Protein AF-0000000069321381 (afdb_homodimer)

Organism: Aedes albopictus (NCBI:txid7160)

Structure (mmCIF, N/CA/C/O backbone):
data_AF-0000000069321381-model_v1
#
loop_
_entity.id
_entity.type
_entity.pdbx_description
1 polymer 'Uncharacterized protein'
#
loop_
_atom_site.group_PDB
_atom_site.id
_atom_site.type_symbol
_atom_site.label_atom_id
_atom_site.label_alt_id
_atom_site.label_comp_id
_atom_site.label_asym_id
_atom_site.label_entity_id
_atom_site.label_seq_id
_atom_site.pdbx_PDB_ins_code
_atom_site.Cartn_x
_atom_site.Cartn_y
_atom_site.Cartn_z
_atom_site.occupancy
_atom_site.B_iso_or_equiv
_atom_site.auth_seq_id
_atom_site.auth_comp_id
_atom_site.auth_asym_id
_atom_site.auth_atom_id
_atom_site.pdbx_PDB_model_num
ATOM 1 N N . MET A 1 1 ? -22.531 91.062 -10.312 1 32.84 1 MET A N 1
ATOM 2 C CA . MET A 1 1 ? -21.453 90.188 -10.789 1 32.84 1 MET A CA 1
ATOM 3 C C . MET A 1 1 ? -21.203 89.062 -9.828 1 32.84 1 MET A C 1
ATOM 5 O O . MET A 1 1 ? -20.672 89.25 -8.734 1 32.84 1 MET A O 1
ATOM 9 N N . ILE A 1 2 ? -22.188 88 -9.82 1 44.81 2 ILE A N 1
ATOM 10 C CA . ILE A 1 2 ? -22.422 86.75 -9.117 1 44.81 2 ILE A CA 1
ATOM 11 C C . ILE A 1 2 ? -21.25 85.812 -9.359 1 44.81 2 ILE A C 1
ATOM 13 O O . ILE A 1 2 ? -20.969 85.438 -10.508 1 44.81 2 ILE A O 1
ATOM 17 N N . ASN A 1 3 ? -20.109 86 -8.617 1 43.06 3 ASN A N 1
ATOM 18 C CA . ASN A 1 3 ? -18.969 85.125 -8.602 1 43.06 3 ASN A CA 1
ATOM 19 C C . ASN A 1 3 ? -19.391 83.688 -8.344 1 43.06 3 ASN A C 1
ATOM 21 O O . ASN A 1 3 ? -20.047 83.375 -7.34 1 43.06 3 ASN A O 1
ATOM 25 N N . LEU A 1 4 ? -19.688 82.875 -9.422 1 41.28 4 LEU A N 1
ATOM 26 C CA . LEU A 1 4 ? -19.953 81.438 -9.57 1 41.28 4 LEU A CA 1
ATOM 27 C C . LEU A 1 4 ? -18.859 80.625 -8.898 1 41.28 4 LEU A C 1
ATOM 29 O O . LEU A 1 4 ? -17.703 80.688 -9.297 1 41.28 4 LEU A O 1
ATOM 33 N N . ILE A 1 5 ? -18.828 80.562 -7.547 1 46.66 5 ILE A N 1
ATOM 34 C CA . ILE A 1 5 ? -18.016 79.688 -6.738 1 46.66 5 ILE A CA 1
ATOM 35 C C . ILE A 1 5 ? -18.156 78.25 -7.262 1 46.66 5 ILE A C 1
ATOM 37 O O . ILE A 1 5 ? -19.25 77.688 -7.227 1 46.66 5 ILE A O 1
ATOM 41 N N . SER A 1 6 ? -17.531 77.938 -8.438 1 41.25 6 SER A N 1
ATOM 42 C CA . SER A 1 6 ? -17.438 76.562 -8.969 1 41.25 6 SER A CA 1
ATOM 43 C C . SER A 1 6 ? -16.875 75.625 -7.922 1 41.25 6 SER A C 1
ATOM 45 O O . SER A 1 6 ? -15.766 75.812 -7.426 1 41.25 6 SER A O 1
ATOM 47 N N . VAL A 1 7 ? -17.656 75.188 -6.883 1 43.78 7 VAL A N 1
ATOM 48 C CA . VAL A 1 7 ? -17.312 74.125 -5.93 1 43.78 7 VAL A CA 1
ATOM 49 C C . VAL A 1 7 ? -16.828 72.875 -6.68 1 43.78 7 VAL A C 1
ATOM 51 O O . VAL A 1 7 ? -17.578 72.312 -7.48 1 43.78 7 VAL A O 1
ATOM 54 N N . TRP A 1 8 ? -15.562 72.812 -7.121 1 43.97 8 TRP A N 1
ATOM 55 C CA . TRP A 1 8 ? -14.914 71.625 -7.617 1 43.97 8 TRP A CA 1
ATOM 56 C C . TRP A 1 8 ? -15.078 70.5 -6.621 1 43.97 8 TRP A C 1
ATOM 58 O O . TRP A 1 8 ? -14.586 70.562 -5.492 1 43.97 8 TRP A O 1
ATOM 68 N N . ILE A 1 9 ? -16.25 69.812 -6.531 1 47.31 9 ILE A N 1
ATOM 69 C CA . ILE A 1 9 ? -16.438 68.562 -5.824 1 47.31 9 ILE A CA 1
ATOM 70 C C . ILE A 1 9 ? -15.422 67.5 -6.32 1 47.31 9 ILE A C 1
ATOM 72 O O . ILE A 1 9 ? -15.43 67.125 -7.496 1 47.31 9 ILE A O 1
ATOM 76 N N . LEU A 1 10 ? -14.117 67.562 -5.859 1 43.5 10 LEU A N 1
ATOM 77 C CA . LEU A 1 10 ? -13.156 66.5 -5.984 1 43.5 10 LEU A CA 1
ATOM 78 C C . LEU A 1 10 ? -13.781 65.188 -5.582 1 43.5 10 LEU A C 1
ATOM 80 O O . LEU A 1 10 ? -14.188 65 -4.43 1 43.5 10 LEU A O 1
ATOM 84 N N . THR A 1 11 ? -14.555 64.562 -6.512 1 45.75 11 THR A N 1
ATOM 85 C CA . THR A 1 11 ? -14.992 63.188 -6.391 1 45.75 11 THR A CA 1
ATOM 86 C C . THR A 1 11 ? -13.812 62.281 -6.062 1 45.75 11 THR A C 1
ATOM 88 O O . THR A 1 11 ? -12.891 62.125 -6.867 1 45.75 11 THR A O 1
ATOM 91 N N . MET A 1 12 ? -13.281 62.312 -4.824 1 43.53 12 MET A N 1
ATOM 92 C CA . MET A 1 12 ? -12.398 61.219 -4.359 1 43.53 12 MET A CA 1
ATOM 93 C C . MET A 1 12 ? -12.914 59.875 -4.816 1 43.53 12 MET A C 1
ATOM 95 O O . MET A 1 12 ? -13.992 59.438 -4.406 1 43.53 12 MET A O 1
ATOM 99 N N . ILE A 1 13 ? -12.781 59.594 -6.113 1 47.81 13 ILE A N 1
ATOM 100 C CA . ILE A 1 13 ? -12.922 58.188 -6.516 1 47.81 13 ILE A CA 1
ATOM 101 C C . ILE A 1 13 ? -12.094 57.312 -5.598 1 47.81 13 ILE A C 1
ATOM 103 O O . ILE A 1 13 ? -10.859 57.406 -5.574 1 47.81 13 ILE A O 1
ATOM 107 N N . ALA A 1 14 ? -12.547 57.094 -4.309 1 43.69 14 ALA A N 1
ATOM 108 C CA . ALA A 1 14 ? -12.016 55.969 -3.518 1 43.69 14 ALA A CA 1
ATOM 109 C C . ALA A 1 14 ? -11.836 54.719 -4.375 1 43.69 14 ALA A C 1
ATOM 111 O O . ALA A 1 14 ? -12.812 54.125 -4.84 1 43.69 14 ALA A O 1
ATOM 112 N N . LEU A 1 15 ? -10.781 54.719 -5.258 1 44.56 15 LEU A N 1
ATOM 113 C CA . LEU A 1 15 ? -10.352 53.438 -5.777 1 44.56 15 LEU A CA 1
ATOM 114 C C . LEU A 1 15 ? -10.273 52.406 -4.664 1 44.56 15 LEU A C 1
ATOM 116 O O . LEU A 1 15 ? -9.398 52.469 -3.799 1 44.56 15 LEU A O 1
ATOM 120 N N . SER A 1 16 ? -11.383 52.094 -4.047 1 43.19 16 SER A N 1
ATOM 121 C CA . SER A 1 16 ? -11.336 50.844 -3.305 1 43.19 16 SER A CA 1
ATOM 122 C C . SER A 1 16 ? -10.516 49.781 -4.047 1 43.19 16 SER A C 1
ATOM 124 O O . SER A 1 16 ? -10.891 49.344 -5.141 1 43.19 16 SER A O 1
ATOM 126 N N . TRP A 1 17 ? -9.164 50 -3.988 1 44.88 17 TRP A N 1
ATOM 127 C CA . TRP A 1 17 ? -8.383 48.812 -4.266 1 44.88 17 TRP A CA 1
ATOM 128 C C . TRP A 1 17 ? -9 47.594 -3.578 1 44.88 17 TRP A C 1
ATOM 130 O O . TRP A 1 17 ? -9 47.5 -2.35 1 44.88 17 TRP A O 1
ATOM 140 N N . ALA A 1 18 ? -10.141 47.156 -4.09 1 39.03 18 ALA A N 1
ATOM 141 C CA . ALA A 1 18 ? -10.484 45.781 -3.717 1 39.03 18 ALA A CA 1
ATOM 142 C C . ALA A 1 18 ? -9.258 44.875 -3.721 1 39.03 18 ALA A C 1
ATOM 144 O O . ALA A 1 18 ? -8.586 44.75 -4.75 1 39.03 18 ALA A O 1
ATOM 145 N N . ALA A 1 19 ? -8.422 45 -2.639 1 38.59 19 ALA A N 1
ATOM 146 C CA . ALA A 1 19 ? -7.609 43.812 -2.428 1 38.59 19 ALA A CA 1
ATOM 147 C C . ALA A 1 19 ? -8.367 42.562 -2.838 1 38.59 19 ALA A C 1
ATOM 149 O O . ALA A 1 19 ? -9.383 42.188 -2.232 1 38.59 19 ALA A O 1
ATOM 150 N N . GLU A 1 20 ? -8.438 42.375 -4.16 1 39.5 20 GLU A N 1
ATOM 151 C CA . GLU A 1 20 ? -8.727 41 -4.559 1 39.5 20 GLU A CA 1
ATOM 152 C C . GLU A 1 20 ? -7.918 40.031 -3.73 1 39.5 20 GLU A C 1
ATOM 154 O O . GLU A 1 20 ? -6.691 39.969 -3.834 1 39.5 20 GLU A O 1
ATOM 159 N N . ASP A 1 21 ? -8.219 39.969 -2.5 1 34.69 21 ASP A N 1
ATOM 160 C CA . ASP A 1 21 ? -7.734 38.75 -1.874 1 34.69 21 ASP A CA 1
ATOM 161 C C . ASP A 1 21 ? -7.883 37.531 -2.816 1 34.69 21 ASP A C 1
ATOM 163 O O . ASP A 1 21 ? -9 37.156 -3.182 1 34.69 21 ASP A O 1
ATOM 167 N N . SER A 1 22 ? -7.047 37.469 -3.779 1 33.31 22 SER A N 1
ATOM 168 C CA . SER A 1 22 ? -6.848 36.188 -4.422 1 33.31 22 SER A CA 1
ATOM 169 C C . SER A 1 22 ? -6.867 35.062 -3.402 1 33.31 22 SER A C 1
ATOM 171 O O . SER A 1 22 ? -5.938 34.906 -2.604 1 33.31 22 SER A O 1
ATOM 173 N N . LEU A 1 23 ? -7.98 34.906 -2.793 1 33.59 23 LEU A N 1
ATOM 174 C CA . LEU A 1 23 ? -8.156 33.625 -2.084 1 33.59 23 LEU A CA 1
ATOM 175 C C . LEU A 1 23 ? -7.52 32.5 -2.857 1 33.59 23 LEU A C 1
ATOM 177 O O . LEU A 1 23 ? -7.977 32.125 -3.949 1 33.59 23 LEU A O 1
ATOM 181 N N . PHE A 1 24 ? -6.215 32.438 -2.748 1 33.69 24 PHE A N 1
ATOM 182 C CA . PHE A 1 24 ? -5.508 31.203 -3.1 1 33.69 24 PHE A CA 1
ATOM 183 C C . PHE A 1 24 ? -6.27 29.984 -2.613 1 33.69 24 PHE A C 1
ATOM 185 O O . PHE A 1 24 ? -6.301 29.703 -1.413 1 33.69 24 PHE A O 1
ATOM 192 N N . LEU A 1 25 ? -7.465 29.828 -3.031 1 33.5 25 LEU A N 1
ATOM 193 C CA . LEU A 1 25 ? -8.008 28.469 -2.887 1 33.5 25 LEU A CA 1
ATOM 194 C C . LEU A 1 25 ? -6.953 27.422 -3.23 1 33.5 25 LEU A C 1
ATOM 196 O O . LEU A 1 25 ? -6.496 27.344 -4.375 1 33.5 25 LEU A O 1
ATOM 200 N N . SER A 1 26 ? -6.031 27.266 -2.363 1 35.5 26 SER A N 1
ATOM 201 C CA . SER A 1 26 ? -5.133 26.125 -2.51 1 35.5 26 SER A CA 1
ATOM 202 C C . SER A 1 26 ? -5.906 24.859 -2.844 1 35.5 26 SER A C 1
ATOM 204 O O . SER A 1 26 ? -6.5 24.234 -1.96 1 35.5 26 SER A O 1
ATOM 206 N N . GLY A 1 27 ? -6.984 24.891 -3.74 1 37.09 27 GLY A N 1
ATOM 207 C CA . GLY A 1 27 ? -7.605 23.781 -4.449 1 37.09 27 GLY A CA 1
ATOM 208 C C . GLY A 1 27 ? -6.652 22.625 -4.711 1 37.09 27 GLY A C 1
ATOM 209 O O . GLY A 1 27 ? -5.449 22.844 -4.883 1 37.09 27 GLY A O 1
ATOM 210 N N . PHE A 1 28 ? -6.969 21.375 -4.051 1 43.91 28 PHE A N 1
ATOM 211 C CA . PHE A 1 28 ? -6.355 20.234 -4.711 1 43.91 28 PHE A CA 1
ATOM 212 C C . PHE A 1 28 ? -6.324 20.422 -6.223 1 43.91 28 PHE A C 1
ATOM 214 O O . PHE A 1 28 ? -7.375 20.453 -6.871 1 43.91 28 PHE A O 1
ATOM 221 N N . GLU A 1 29 ? -5.625 21.266 -6.703 1 42.25 29 GLU A N 1
ATOM 222 C CA . GLU A 1 29 ? -5.496 21.172 -8.156 1 42.25 29 GLU A CA 1
ATOM 223 C C . GLU A 1 29 ? -5.59 19.734 -8.633 1 42.25 29 GLU A C 1
ATOM 225 O O . GLU A 1 29 ? -4.867 18.859 -8.141 1 42.25 29 GLU A O 1
ATOM 230 N N . LYS A 1 30 ? -6.82 19.281 -8.867 1 43.88 30 LYS A N 1
ATOM 231 C CA . LYS A 1 30 ? -7.004 18 -9.531 1 43.88 30 LYS A CA 1
ATOM 232 C C . LYS A 1 30 ? -5.883 17.734 -10.531 1 43.88 30 LYS A C 1
ATOM 234 O O . LYS A 1 30 ? -5.988 18.094 -11.703 1 43.88 30 LYS A O 1
ATOM 239 N N . LYS A 1 31 ? -4.684 17.797 -10.062 1 45.69 31 LYS A N 1
ATOM 240 C CA . LYS A 1 31 ? -3.662 17.469 -11.055 1 45.69 31 LYS A CA 1
ATOM 241 C C . LYS A 1 31 ? -3.836 16.031 -11.555 1 45.69 31 LYS A C 1
ATOM 243 O O . LYS A 1 31 ? -4.379 15.18 -10.852 1 45.69 31 LYS A O 1
ATOM 248 N N . ALA A 1 32 ? -3.631 15.781 -12.773 1 52.03 32 ALA A N 1
ATOM 249 C CA . ALA A 1 32 ? -3.666 14.539 -13.547 1 52.03 32 ALA A CA 1
ATOM 250 C C . ALA A 1 32 ? -3.176 13.359 -12.711 1 52.03 32 ALA A C 1
ATOM 252 O O . ALA A 1 32 ? -2.324 13.523 -11.836 1 52.03 32 ALA A O 1
ATOM 253 N N . PRO A 1 33 ? -4.105 12.336 -12.672 1 58.44 33 PRO A N 1
ATOM 254 C CA . PRO A 1 33 ? -3.67 11.125 -11.969 1 58.44 33 PRO A CA 1
ATOM 255 C C . PRO A 1 33 ? -2.191 10.82 -12.195 1 58.44 33 PRO A C 1
ATOM 257 O O . PRO A 1 33 ? -1.764 10.625 -13.336 1 58.44 33 PRO A O 1
ATOM 260 N N . MET A 1 34 ? -1.297 11.375 -11.336 1 66.88 34 MET A N 1
ATOM 261 C CA . MET A 1 34 ? 0.137 11.156 -11.5 1 66.88 34 MET A CA 1
ATOM 262 C C . MET A 1 34 ? 0.529 9.758 -11.031 1 66.88 34 MET A C 1
ATOM 264 O O . MET A 1 34 ? 0.112 9.312 -9.961 1 66.88 34 MET A O 1
ATOM 268 N N . LEU A 1 35 ? 1.022 9.031 -11.891 1 84.81 35 LEU A N 1
ATOM 269 C CA . LEU A 1 35 ? 1.68 7.777 -11.539 1 84.81 35 LEU A CA 1
ATOM 270 C C . LEU A 1 35 ? 2.896 8.031 -10.656 1 84.81 35 LEU A C 1
ATOM 272 O O . LEU A 1 35 ? 3.586 9.047 -10.82 1 84.81 35 LEU A O 1
ATOM 276 N N . GLY A 1 36 ? 3.02 7.199 -9.672 1 93.25 36 GLY A N 1
ATOM 277 C CA . GLY A 1 36 ? 4.129 7.359 -8.742 1 93.25 36 GLY A CA 1
ATOM 278 C C . GLY A 1 36 ? 3.74 8.094 -7.473 1 93.25 36 GLY A C 1
ATOM 279 O O . GLY A 1 36 ? 2.596 8 -7.023 1 93.25 36 GLY A O 1
ATOM 280 N N . CYS A 1 37 ? 4.602 8.641 -6.871 1 96.81 37 CYS A N 1
ATOM 281 C CA . CYS A 1 37 ? 4.469 9.289 -5.566 1 96.81 37 CYS A CA 1
ATOM 282 C C . CYS A 1 37 ? 5.074 10.688 -5.586 1 96.81 37 CYS A C 1
ATOM 284 O O . CYS A 1 37 ? 6.25 10.852 -5.922 1 96.81 37 CYS A O 1
ATOM 286 N N . HIS A 1 38 ? 4.297 11.672 -5.195 1 96.62 38 HIS A N 1
ATOM 287 C CA . HIS A 1 38 ? 4.699 13.062 -5.387 1 96.62 38 HIS A CA 1
ATOM 288 C C . HIS A 1 38 ? 4.352 13.906 -4.168 1 96.62 38 HIS A C 1
ATOM 290 O O . HIS A 1 38 ? 3.426 13.578 -3.42 1 96.62 38 HIS A O 1
ATOM 296 N N . LYS A 1 39 ? 5.152 15.031 -3.994 1 96.81 39 LYS A N 1
ATOM 297 C CA . LYS A 1 39 ? 4.816 16.016 -2.963 1 96.81 39 LYS A CA 1
ATOM 298 C C . LYS A 1 39 ? 3.58 16.812 -3.35 1 96.81 39 LYS A C 1
ATOM 300 O O . LYS A 1 39 ? 3.424 17.203 -4.512 1 96.81 39 LYS A O 1
ATOM 305 N N . ARG A 1 40 ? 2.814 17.016 -2.414 1 93.62 40 ARG A N 1
ATOM 306 C CA . ARG A 1 40 ? 1.61 17.828 -2.576 1 93.62 40 ARG A CA 1
ATOM 307 C C . ARG A 1 40 ? 1.332 18.656 -1.324 1 93.62 40 ARG A C 1
ATOM 309 O O . ARG A 1 40 ? 1.571 18.188 -0.205 1 93.62 40 ARG A O 1
ATOM 316 N N . VAL A 1 41 ? 0.798 19.875 -1.529 1 94.5 41 VAL A N 1
ATOM 317 C CA . VAL A 1 41 ? 0.469 20.719 -0.385 1 94.5 41 VAL A CA 1
ATOM 318 C C . VAL A 1 41 ? -0.895 20.312 0.176 1 94.5 41 VAL A C 1
ATOM 320 O O . VAL A 1 41 ? -1.834 20.062 -0.582 1 94.5 41 VAL A O 1
ATOM 323 N N . PHE A 1 42 ? -1.003 20.297 1.506 1 91.75 42 PHE A N 1
ATOM 324 C CA . PHE A 1 42 ? -2.227 20 2.242 1 91.75 42 PHE A CA 1
ATOM 325 C C . PHE A 1 42 ? -2.461 21.031 3.34 1 91.75 42 PHE A C 1
ATOM 327 O O . PHE A 1 42 ? -1.541 21.375 4.086 1 91.75 42 PHE A O 1
ATOM 334 N N . THR A 1 43 ? -3.65 21.516 3.418 1 93.69 43 THR A N 1
ATOM 335 C CA . THR A 1 43 ? -3.951 22.547 4.41 1 93.69 43 THR A CA 1
ATOM 336 C C . THR A 1 43 ? -4.969 22.031 5.426 1 93.69 43 THR A C 1
ATOM 338 O O . THR A 1 43 ? -5.969 21.422 5.055 1 93.69 43 THR A O 1
ATOM 341 N N . TYR A 1 44 ? -4.691 22.25 6.699 1 91.19 44 TYR A N 1
ATOM 342 C CA . TYR A 1 44 ? -5.637 21.938 7.762 1 91.19 44 TYR A CA 1
ATOM 343 C C . TYR A 1 44 ? -5.625 23.016 8.836 1 91.19 44 TYR A C 1
ATOM 345 O O . TYR A 1 44 ? -4.754 23.891 8.836 1 91.19 44 TYR A O 1
ATOM 353 N N . ARG A 1 45 ? -6.652 22.984 9.625 1 94.38 45 ARG A N 1
ATOM 354 C CA . ARG A 1 45 ? -6.727 23.953 10.711 1 94.38 45 ARG A CA 1
ATOM 355 C C . ARG A 1 45 ? -6.074 23.422 11.977 1 94.38 45 ARG A C 1
ATOM 357 O O . ARG A 1 45 ? -6.32 22.281 12.375 1 94.38 45 ARG A O 1
ATOM 364 N N . VAL A 1 46 ? -5.316 24.234 12.586 1 95.38 46 VAL A N 1
ATOM 365 C CA . VAL A 1 46 ? -4.633 23.875 13.828 1 95.38 46 VAL A CA 1
ATOM 366 C C . VAL A 1 46 ? -5.051 24.828 14.938 1 95.38 46 VAL A C 1
ATOM 368 O O . VAL A 1 46 ? -5.16 26.047 14.727 1 95.38 46 VAL A O 1
ATOM 371 N N . SER A 1 47 ? -5.324 24.281 16.094 1 95.44 47 SER A N 1
ATOM 372 C CA . SER A 1 47 ? -5.555 25.062 17.312 1 95.44 47 SER A CA 1
ATOM 373 C C . SER A 1 47 ? -4.719 24.531 18.469 1 95.44 47 SER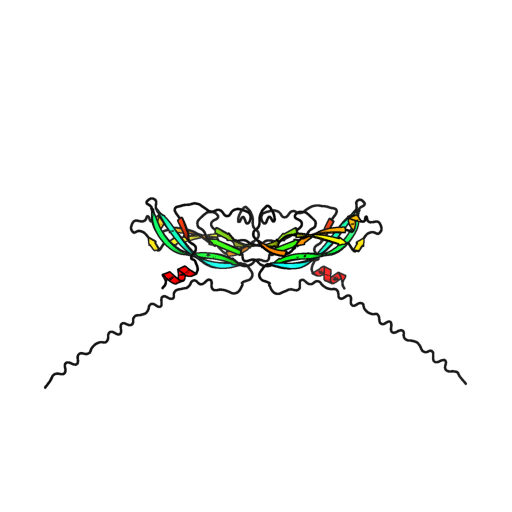 A C 1
ATOM 375 O O . SER A 1 47 ? -4.68 23.328 18.719 1 95.44 47 SER A O 1
ATOM 377 N N . GLN A 1 48 ? -4.043 25.484 19.125 1 95.5 48 GLN A N 1
ATOM 378 C CA . GLN A 1 48 ? -3.232 25.141 20.297 1 95.5 48 GLN A CA 1
ATOM 379 C C . GLN A 1 48 ? -3.588 26.016 21.484 1 95.5 48 GLN A C 1
ATOM 381 O O . GLN A 1 48 ? -3.736 27.234 21.344 1 95.5 48 GLN A O 1
ATOM 386 N N . ALA A 1 49 ? -3.676 25.375 22.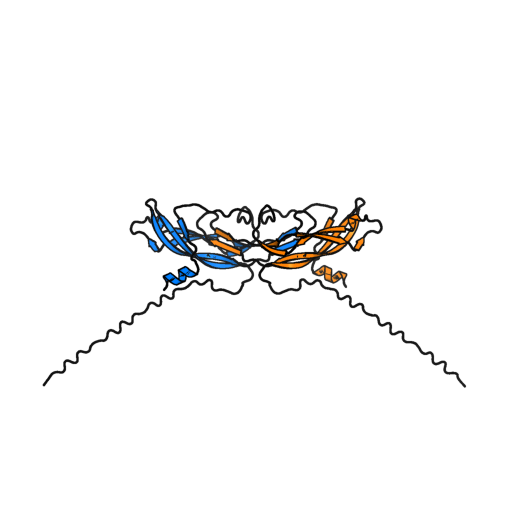656 1 95.56 49 ALA A N 1
ATOM 387 C CA . ALA A 1 49 ? -4.008 26.125 23.875 1 95.56 49 ALA A CA 1
ATOM 388 C C . ALA A 1 49 ? -2.832 26.125 24.844 1 95.56 49 ALA A C 1
ATOM 390 O O . ALA A 1 49 ? -2.074 25.156 24.922 1 95.56 49 ALA A O 1
ATOM 391 N N . ASP A 1 50 ? -2.777 27.203 25.578 1 94.44 50 ASP A N 1
ATOM 392 C CA . ASP A 1 50 ? -1.787 27.25 26.656 1 94.44 50 ASP A CA 1
ATOM 393 C C . ASP A 1 50 ? -2.346 26.641 27.938 1 94.44 50 ASP A C 1
ATOM 395 O O . ASP A 1 50 ? -3.422 26.031 27.938 1 94.44 50 ASP A O 1
ATOM 399 N N . SER A 1 51 ? -1.541 26.766 28.984 1 93.12 51 SER A N 1
ATOM 400 C CA . SER A 1 51 ? -1.906 26.125 30.234 1 93.12 51 SER A CA 1
ATOM 401 C C . SER A 1 51 ? -3.182 26.719 30.828 1 93.12 51 SER A C 1
ATOM 403 O O . SER A 1 51 ? -3.85 26.109 31.641 1 93.12 51 SER A O 1
ATOM 405 N N . LYS A 1 52 ? -3.576 27.953 30.469 1 95 52 LYS A N 1
ATOM 406 C CA . LYS A 1 52 ? -4.766 28.641 30.984 1 95 52 LYS A CA 1
ATOM 407 C C . LYS A 1 52 ? -5.945 28.469 30.031 1 95 52 LYS A C 1
ATOM 409 O O . LYS A 1 52 ? -7.004 29.078 30.234 1 95 52 LYS A O 1
ATOM 414 N N . GLY A 1 53 ? -5.688 27.719 28.844 1 94.5 53 GLY A N 1
ATOM 415 C CA . GLY A 1 53 ? -6.762 27.438 27.906 1 94.5 53 GLY A CA 1
ATOM 416 C C . GLY A 1 53 ? -6.891 28.5 26.812 1 94.5 53 GLY A C 1
ATOM 417 O O . GLY A 1 53 ? -7.867 28.5 26.062 1 94.5 53 GLY A O 1
ATOM 418 N N . ARG A 1 54 ? -6.012 29.547 26.891 1 96.25 54 ARG A N 1
ATOM 419 C CA . ARG A 1 54 ? -6.012 30.578 25.859 1 96.25 54 ARG A CA 1
ATOM 420 C C . ARG A 1 54 ? -5.477 30.016 24.547 1 96.25 54 ARG A C 1
ATOM 422 O O . ARG A 1 54 ? -4.379 29.469 24.5 1 96.25 54 ARG A O 1
ATOM 429 N N . GLU A 1 55 ? -6.121 30.234 23.359 1 96.06 55 GLU A N 1
ATOM 430 C CA . GLU A 1 55 ? -5.863 29.469 22.141 1 96.06 55 GLU A CA 1
ATOM 431 C C . GLU A 1 55 ? -5.234 30.359 21.062 1 96.06 55 GLU A C 1
ATOM 433 O O . GLU A 1 55 ? -5.5 31.562 21.016 1 96.06 55 GLU A O 1
ATOM 438 N N . CYS A 1 56 ? -4.395 29.734 20.328 1 97.56 56 CYS A N 1
ATOM 439 C CA . CYS A 1 56 ? -3.98 30.219 19.016 1 97.56 56 CYS A CA 1
ATOM 440 C C . CYS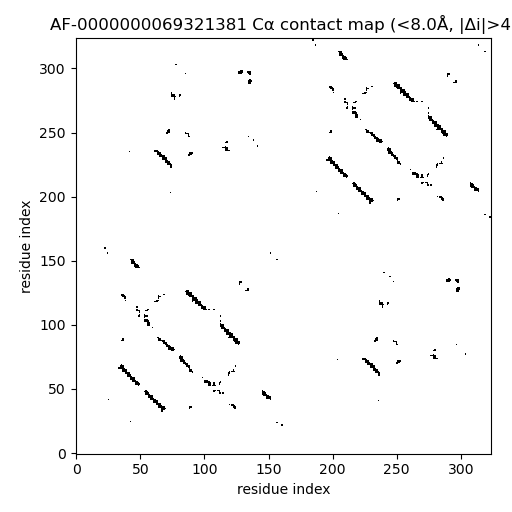 A 1 56 ? -4.43 29.266 17.922 1 97.56 56 CYS A C 1
ATOM 442 O O . CYS A 1 56 ? -4.453 28.047 18.109 1 97.56 56 CYS A O 1
ATOM 444 N N . TRP A 1 57 ? -4.824 29.812 16.734 1 97 57 TRP A N 1
ATOM 445 C CA . TRP A 1 57 ? -5.227 28.906 15.664 1 97 57 TRP A CA 1
ATOM 446 C C . TRP A 1 57 ? -4.918 29.516 14.305 1 97 57 TRP A C 1
ATOM 448 O O . TRP A 1 57 ? -4.68 30.719 14.188 1 97 57 TRP A O 1
ATOM 458 N N . ASP A 1 58 ? -4.867 28.688 13.281 1 97 58 ASP A N 1
ATOM 459 C CA . ASP A 1 58 ? -4.66 29.109 11.898 1 97 58 ASP A CA 1
ATOM 460 C C . ASP A 1 58 ? -4.902 27.938 10.938 1 97 58 ASP A C 1
ATOM 462 O O . ASP A 1 58 ? -5.055 26.797 11.359 1 97 58 ASP A O 1
ATOM 466 N N . HIS A 1 59 ? -5.105 28.266 9.641 1 95.12 59 HIS A N 1
ATOM 467 C CA . HIS A 1 59 ? -4.965 27.281 8.57 1 95.12 59 HIS A CA 1
ATOM 468 C C . HIS A 1 59 ? -3.508 27.125 8.156 1 95.12 59 HIS A C 1
ATOM 470 O O . HIS A 1 59 ? -2.865 28.078 7.734 1 95.12 59 HIS A O 1
ATOM 476 N N . VAL A 1 60 ? -3.025 25.922 8.398 1 95.56 60 VAL A N 1
ATOM 477 C CA . VAL A 1 60 ? -1.618 25.656 8.125 1 95.56 60 VAL A CA 1
ATOM 478 C C . VAL A 1 60 ? -1.493 24.766 6.887 1 95.56 60 VAL A C 1
ATOM 480 O O . VAL A 1 60 ? -2.16 23.734 6.785 1 95.56 60 VAL A O 1
ATOM 483 N N . SER A 1 61 ? -0.653 25.234 5.902 1 95.31 61 SER A N 1
ATOM 484 C CA . SER A 1 61 ? -0.339 24.438 4.719 1 95.31 61 SER A CA 1
ATOM 485 C C . SER A 1 61 ? 0.959 23.656 4.906 1 95.31 61 SER A C 1
ATOM 4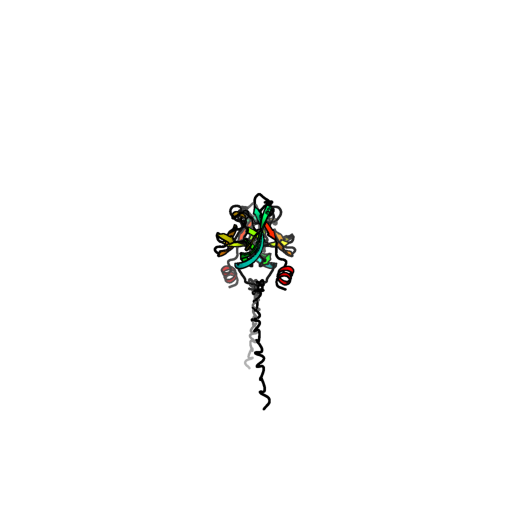87 O O . SER A 1 61 ? 2.004 24.25 5.199 1 95.31 61 SER A O 1
ATOM 489 N N . VAL A 1 62 ? 0.82 2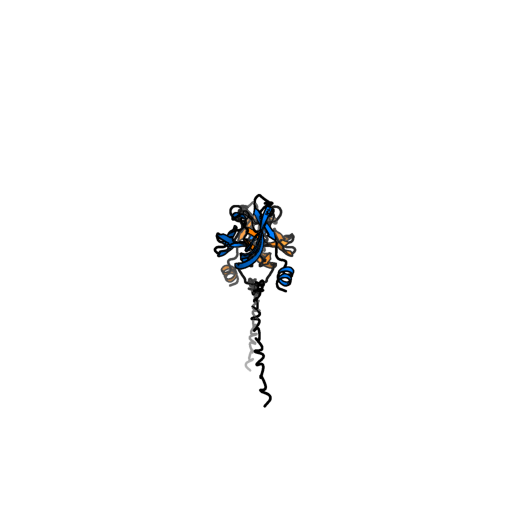2.359 4.727 1 95.69 62 VAL A N 1
ATOM 490 C CA . VAL A 1 62 ? 1.991 21.516 4.926 1 95.69 62 VAL A CA 1
ATOM 491 C C . VAL A 1 62 ? 2.238 20.672 3.676 1 95.69 62 VAL A C 1
ATOM 493 O O . VAL A 1 62 ? 1.308 20.375 2.92 1 95.69 62 VAL A O 1
ATOM 496 N N . TRP A 1 63 ? 3.539 20.297 3.486 1 95.44 63 TRP A N 1
ATOM 497 C CA . TRP A 1 63 ? 3.855 19.328 2.443 1 95.44 63 TRP A CA 1
ATOM 498 C C . TRP A 1 63 ? 3.455 17.922 2.869 1 95.44 63 TRP A C 1
ATOM 500 O O . TRP A 1 63 ? 3.648 17.531 4.027 1 95.44 63 TRP A O 1
ATOM 510 N N . SER A 1 64 ? 2.912 17.234 1.906 1 96.19 64 SER A N 1
ATOM 511 C CA . SER A 1 64 ? 2.523 15.844 2.078 1 96.19 64 SER A CA 1
ATOM 512 C C . SER A 1 64 ? 2.949 15 0.879 1 96.19 64 SER A C 1
ATOM 514 O O . SER A 1 64 ? 3.473 15.531 -0.104 1 96.19 64 SER A O 1
ATOM 516 N N . CYS A 1 65 ? 2.854 13.688 1.054 1 96.81 65 CYS A N 1
ATOM 517 C CA . CYS A 1 65 ? 3.115 12.781 -0.056 1 96.81 65 CYS A CA 1
ATOM 518 C C . CYS A 1 65 ? 1.835 12.086 -0.506 1 96.81 65 CYS A C 1
ATOM 520 O O . CYS A 1 65 ? 1.076 11.578 0.321 1 96.81 65 CYS A O 1
ATOM 522 N N . HIS A 1 66 ? 1.616 12.133 -1.817 1 95.75 66 HIS A N 1
ATOM 523 C CA . HIS A 1 66 ? 0.451 11.516 -2.439 1 95.75 66 HIS A CA 1
ATOM 524 C C . HIS A 1 66 ? 0.822 10.844 -3.758 1 95.75 66 HIS A C 1
ATOM 526 O O . HIS A 1 66 ? 1.652 11.359 -4.512 1 95.75 66 HIS A O 1
ATOM 532 N N . GLY A 1 67 ? 0.097 9.719 -3.998 1 95.38 67 GLY A N 1
ATOM 533 C CA . GLY A 1 67 ? 0.347 9.078 -5.277 1 95.38 67 GLY A CA 1
ATOM 534 C C . GLY A 1 67 ? -0.246 7.684 -5.375 1 95.38 67 GLY A C 1
ATOM 535 O O . GLY A 1 67 ? -1.1 7.312 -4.566 1 95.38 67 GLY A O 1
ATOM 536 N N . ARG A 1 68 ? 0.126 7.055 -6.414 1 95.69 68 ARG A N 1
ATOM 537 C CA . ARG A 1 68 ? -0.307 5.699 -6.742 1 95.69 68 ARG A CA 1
ATOM 538 C C . ARG A 1 68 ? 0.887 4.805 -7.062 1 95.69 68 ARG A C 1
ATOM 540 O O . ARG A 1 68 ? 1.641 5.078 -7.996 1 95.69 68 ARG A O 1
ATOM 547 N N . CYS A 1 69 ? 1.029 3.799 -6.273 1 95 69 CYS A N 1
ATOM 548 C CA . CYS A 1 69 ? 2.158 2.889 -6.426 1 95 69 CYS A CA 1
ATOM 549 C C . CYS A 1 69 ? 1.704 1.551 -7 1 95 69 CYS A C 1
ATOM 551 O O . CYS A 1 69 ? 0.625 1.061 -6.668 1 95 69 CYS A O 1
ATOM 553 N N . ASP A 1 70 ? 2.535 0.936 -7.812 1 93.88 70 ASP A N 1
ATOM 554 C CA . ASP A 1 70 ? 2.217 -0.357 -8.414 1 93.88 70 ASP A CA 1
ATOM 555 C C . ASP A 1 70 ? 2.207 -1.462 -7.359 1 93.88 70 ASP A C 1
ATOM 557 O O . ASP A 1 70 ? 3.238 -1.751 -6.746 1 93.88 70 ASP A O 1
ATOM 561 N N . SER A 1 71 ? 1.041 -2.029 -7.172 1 94.94 71 SER A N 1
ATOM 562 C CA . SER A 1 71 ? 0.909 -3.127 -6.219 1 94.94 71 SER A CA 1
ATOM 563 C C . SER A 1 71 ? 0.218 -4.328 -6.855 1 94.94 71 SER A C 1
ATOM 565 O O . SER A 1 71 ? -0.551 -4.18 -7.805 1 94.94 71 SER A O 1
ATOM 567 N N . ASN A 1 72 ? 0.557 -5.52 -6.25 1 94.75 72 ASN A N 1
ATOM 568 C CA . ASN A 1 72 ? -0.037 -6.715 -6.832 1 94.75 72 ASN A CA 1
ATOM 569 C C . ASN A 1 72 ? -0.015 -7.887 -5.852 1 94.75 72 ASN A C 1
ATOM 571 O O . ASN A 1 72 ? 0.703 -7.852 -4.852 1 94.75 72 ASN A O 1
ATOM 575 N N . GLU A 1 73 ? -0.852 -8.844 -6.18 1 95.69 73 GLU A N 1
ATOM 576 C CA . GLU A 1 73 ? -0.861 -10.172 -5.57 1 95.69 73 GLU A CA 1
ATOM 577 C C . GLU A 1 73 ? -0.958 -11.266 -6.633 1 95.69 73 GLU A C 1
ATOM 579 O O . GLU A 1 73 ? -1.861 -11.242 -7.469 1 95.69 73 GLU A O 1
ATOM 584 N N . ILE A 1 74 ? -0.029 -12.195 -6.539 1 93.75 74 ILE A N 1
ATOM 585 C CA . ILE A 1 74 ? -0.004 -13.32 -7.469 1 93.75 74 ILE A CA 1
ATOM 586 C C . ILE A 1 74 ? -0.379 -14.602 -6.734 1 93.75 74 ILE A C 1
ATOM 588 O O . ILE A 1 74 ? 0.125 -14.867 -5.641 1 93.75 74 ILE A O 1
ATOM 592 N N . SER A 1 75 ? -1.26 -15.406 -7.352 1 94.31 75 SER A N 1
ATOM 593 C CA . SER A 1 75 ? -1.708 -16.656 -6.762 1 94.31 75 SER A CA 1
ATOM 594 C C . SER A 1 75 ? -0.538 -17.609 -6.527 1 94.31 75 SER A C 1
ATOM 596 O O . SER A 1 75 ? 0.371 -17.703 -7.355 1 94.31 75 SER A O 1
AT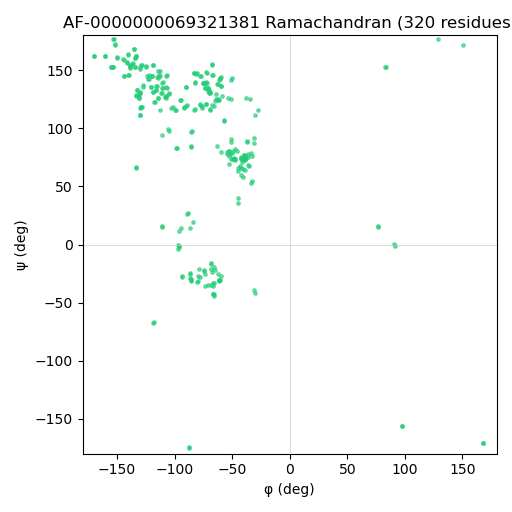OM 598 N N . ASP A 1 76 ? -0.62 -18.328 -5.434 1 89.25 76 ASP A N 1
ATOM 599 C CA . ASP A 1 76 ? 0.395 -19.297 -5.008 1 89.25 76 ASP A CA 1
ATOM 600 C C . ASP A 1 76 ? -0.245 -20.516 -4.344 1 89.25 76 ASP A C 1
ATOM 602 O O . ASP A 1 76 ? -1.38 -20.438 -3.867 1 89.25 76 ASP A O 1
ATOM 606 N N . TRP A 1 77 ? 0.549 -21.547 -4.355 1 90.94 77 TRP A N 1
ATOM 607 C CA . TRP A 1 77 ? 0.048 -22.75 -3.717 1 90.94 77 TRP A CA 1
ATOM 608 C C . TRP A 1 77 ? 0.334 -22.734 -2.219 1 90.94 77 TRP A C 1
ATOM 610 O O . TRP A 1 77 ? -0.367 -23.391 -1.439 1 90.94 77 TRP A O 1
ATOM 620 N N . ARG A 1 78 ? 1.402 -22.109 -1.888 1 88.62 78 ARG A N 1
ATOM 621 C CA . ARG A 1 78 ? 1.832 -22.094 -0.493 1 88.62 78 ARG A CA 1
ATOM 622 C C . ARG A 1 78 ? 1.055 -21.047 0.307 1 88.62 78 ARG A C 1
ATOM 624 O O . ARG A 1 78 ? 0.774 -19.953 -0.192 1 88.62 78 ARG A O 1
ATOM 631 N N . PHE A 1 79 ? 0.854 -21.391 1.586 1 87.56 79 PHE A N 1
ATOM 632 C CA . PHE A 1 79 ? 0.305 -20.391 2.49 1 87.56 79 PHE A CA 1
ATOM 633 C C . PHE A 1 79 ? 1.222 -19.172 2.568 1 87.56 79 PHE A C 1
ATOM 635 O O . PHE A 1 79 ? 2.439 -19.312 2.691 1 87.56 79 PHE A O 1
ATOM 642 N N . PRO A 1 80 ? 0.495 -17.906 2.508 1 90 80 PRO A N 1
ATOM 643 C CA . PRO A 1 80 ? -0.918 -17.516 2.561 1 90 80 PRO A CA 1
ATOM 644 C C . PRO A 1 80 ? -1.575 -17.5 1.182 1 90 80 PRO A C 1
ATOM 646 O O . PRO A 1 80 ? -2.492 -16.719 0.941 1 90 80 PRO A O 1
ATOM 649 N N . TYR A 1 81 ? -1.027 -18.297 0.285 1 91.69 81 TYR A N 1
ATOM 650 C CA . TYR A 1 81 ? -1.597 -18.672 -1.004 1 91.69 81 TYR A CA 1
ATOM 651 C C . TYR A 1 81 ? -1.462 -17.531 -2.012 1 91.69 81 TYR A C 1
ATOM 653 O O . TYR A 1 81 ? -2.203 -17.484 -2.996 1 91.69 81 TYR A O 1
ATOM 661 N N . LYS A 1 82 ? -0.665 -16.656 -1.687 1 92.5 82 LYS A N 1
ATOM 662 C CA . LYS A 1 82 ? -0.345 -15.562 -2.598 1 92.5 82 LYS A CA 1
ATOM 663 C C . LYS A 1 82 ? 1.046 -15 -2.316 1 92.5 82 LYS A C 1
ATOM 665 O O . LYS A 1 82 ? 1.574 -15.156 -1.215 1 92.5 82 LYS A O 1
ATOM 670 N N . ARG A 1 83 ? 1.632 -14.461 -3.338 1 90.31 83 ARG A N 1
ATOM 671 C CA . ARG A 1 83 ? 2.799 -13.594 -3.225 1 90.31 83 ARG A CA 1
ATOM 672 C C . ARG A 1 83 ? 2.42 -12.133 -3.447 1 90.31 83 ARG A C 1
ATOM 674 O O . ARG A 1 83 ? 1.743 -11.805 -4.422 1 90.31 83 ARG A O 1
ATOM 681 N N . SER A 1 84 ? 2.863 -11.328 -2.508 1 92.31 84 SER A N 1
ATOM 682 C CA . SER A 1 84 ? 2.367 -9.953 -2.527 1 92.31 84 SER A CA 1
ATOM 683 C C . SER A 1 84 ? 3.508 -8.961 -2.693 1 92.31 84 SER A C 1
ATOM 685 O O . SER A 1 84 ? 4.621 -9.195 -2.215 1 92.31 84 SER A O 1
ATOM 687 N N . HIS A 1 85 ? 3.299 -7.887 -3.381 1 92.81 85 HIS A N 1
ATOM 688 C CA . HIS A 1 85 ? 4.105 -6.676 -3.502 1 92.81 85 HIS A CA 1
ATOM 689 C C . HIS A 1 85 ? 3.266 -5.426 -3.277 1 92.81 85 HIS A C 1
ATOM 691 O O . HIS A 1 85 ? 2.457 -5.055 -4.133 1 92.81 85 HIS A O 1
ATOM 697 N N . HIS A 1 86 ? 3.594 -4.773 -2.117 1 95.25 86 HIS A N 1
ATOM 698 C CA . HIS A 1 86 ? 2.648 -3.746 -1.698 1 95.25 86 HIS A CA 1
ATOM 699 C C . HIS A 1 86 ? 3.369 -2.463 -1.3 1 95.25 86 HIS A C 1
ATOM 701 O O . HIS A 1 86 ? 3.268 -2.021 -0.153 1 95.25 86 HIS A O 1
ATOM 707 N N . PRO A 1 87 ? 4.031 -1.763 -2.295 1 95.38 87 PRO A N 1
ATOM 708 C CA . PRO A 1 87 ? 4.547 -0.43 -1.971 1 95.38 87 PRO A CA 1
ATOM 709 C C . PRO A 1 87 ? 3.439 0.613 -1.835 1 95.38 87 PRO A C 1
ATOM 711 O O . PRO A 1 87 ? 2.418 0.528 -2.521 1 95.38 87 PRO A O 1
ATOM 714 N N . VAL A 1 88 ? 3.666 1.55 -0.997 1 96.38 88 VAL A N 1
ATOM 715 C CA . VAL A 1 88 ? 2.729 2.652 -0.809 1 96.38 88 VAL A CA 1
ATOM 716 C C . VAL A 1 88 ? 3.486 3.979 -0.799 1 96.38 88 VAL A C 1
ATOM 718 O O . VAL A 1 88 ? 4.715 3.998 -0.681 1 96.38 88 VAL A O 1
ATOM 721 N N . CYS A 1 89 ? 2.775 4.992 -0.988 1 96.75 89 CYS A N 1
ATOM 722 C CA . CYS A 1 89 ? 3.381 6.316 -1.036 1 96.75 89 CYS A CA 1
ATOM 723 C C . CYS A 1 89 ? 3.699 6.82 0.366 1 96.75 89 CYS A C 1
ATOM 725 O O . CYS A 1 89 ? 2.797 7.008 1.184 1 96.75 89 CYS A O 1
ATOM 727 N N . MET A 1 90 ? 5.027 7.09 0.573 1 96.75 90 MET A N 1
ATOM 728 C CA . MET A 1 90 ? 5.477 7.449 1.915 1 96.75 90 MET A CA 1
ATOM 729 C C . MET A 1 90 ? 6.418 8.648 1.87 1 96.75 90 MET A C 1
ATOM 731 O O . MET A 1 90 ? 6.98 8.961 0.819 1 96.75 90 MET A O 1
ATOM 735 N N . HIS A 1 91 ? 6.523 9.273 3.078 1 96.94 91 HIS A N 1
ATOM 736 C CA . HIS A 1 91 ? 7.602 10.242 3.26 1 96.94 91 HIS A CA 1
ATOM 737 C C . HIS A 1 91 ? 8.969 9.578 3.121 1 96.94 91 HIS A C 1
ATOM 739 O O . HIS A 1 91 ? 9.25 8.586 3.801 1 96.94 91 HIS A O 1
ATOM 745 N N . ALA A 1 92 ? 9.828 10.07 2.225 1 96.75 92 ALA A N 1
ATOM 746 C CA . ALA A 1 92 ? 11.219 9.633 2.135 1 96.75 92 ALA A CA 1
ATOM 747 C C . ALA A 1 92 ? 12.148 10.602 2.861 1 96.75 92 ALA A C 1
ATOM 749 O O . ALA A 1 92 ? 12.828 11.414 2.229 1 96.75 92 ALA A O 1
ATOM 750 N N . GLY A 1 93 ? 12.242 10.398 4.18 1 95.94 93 GLY A N 1
ATOM 751 C CA . GLY A 1 93 ? 12.906 11.359 5.047 1 95.94 93 GLY A CA 1
ATOM 752 C C . GLY A 1 93 ? 12.008 12.508 5.469 1 95.94 93 GLY A C 1
ATOM 753 O O . GLY A 1 93 ? 11.031 12.828 4.781 1 95.94 93 GLY A O 1
ATOM 754 N N . ARG A 1 94 ? 12.305 13.039 6.586 1 96.62 94 ARG A N 1
ATOM 755 C CA . ARG A 1 94 ? 11.5 14.148 7.098 1 96.62 94 ARG A CA 1
ATOM 756 C C . ARG A 1 94 ? 12.383 15.219 7.723 1 96.62 94 ARG A C 1
ATOM 758 O O . ARG A 1 94 ? 13.5 14.93 8.172 1 96.62 94 ARG A O 1
ATOM 765 N N . THR A 1 95 ? 11.922 16.406 7.695 1 97.25 95 THR A N 1
ATOM 766 C CA . THR A 1 95 ? 12.586 17.531 8.336 1 97.25 95 THR A CA 1
ATOM 767 C C . THR A 1 95 ? 11.602 18.312 9.211 1 97.25 95 THR A C 1
ATOM 769 O O . THR A 1 95 ? 10.414 18.375 8.906 1 97.25 95 THR A O 1
ATOM 772 N N . ARG A 1 96 ? 12.148 18.938 10.266 1 97.06 96 ARG A N 1
ATOM 773 C CA . ARG A 1 96 ? 11.328 19.734 11.172 1 97.06 96 ARG A CA 1
ATOM 774 C C . ARG A 1 96 ? 10.906 21.047 10.531 1 97.06 96 ARG A C 1
ATOM 776 O O . ARG A 1 96 ? 11.695 21.688 9.836 1 97.06 96 ARG A O 1
ATOM 783 N N . SER A 1 97 ? 9.617 21.359 10.789 1 97.31 97 SER A N 1
ATOM 784 C CA . SER A 1 97 ? 9.086 22.656 10.359 1 97.31 97 SER A CA 1
ATOM 785 C C . SER A 1 97 ? 8.273 23.312 11.477 1 97.31 97 SER A C 1
ATOM 787 O O . SER A 1 97 ? 7.766 22.625 12.367 1 97.31 97 SER A O 1
ATOM 789 N N . VAL A 1 98 ? 8.227 24.688 11.445 1 97.31 98 VAL A N 1
ATOM 790 C CA . VAL A 1 98 ? 7.484 25.438 12.445 1 97.31 98 VAL A CA 1
ATOM 791 C C . VAL A 1 98 ? 6.586 26.469 11.75 1 97.31 98 VAL A C 1
ATOM 793 O O . VAL A 1 98 ? 7.039 27.219 10.883 1 97.31 98 VAL A O 1
ATOM 796 N N . ALA A 1 99 ? 5.34 26.469 12.109 1 97.25 99 ALA A N 1
ATOM 797 C CA . ALA A 1 99 ? 4.406 27.484 11.648 1 97.25 99 ALA A CA 1
ATOM 798 C C . ALA A 1 99 ? 3.982 28.391 12.797 1 97.25 99 ALA A C 1
ATOM 800 O O . ALA A 1 99 ? 3.777 27.938 13.922 1 97.25 99 ALA A O 1
ATOM 801 N N . THR A 1 100 ? 3.873 29.688 12.578 1 97.56 100 THR A N 1
ATOM 802 C CA . THR A 1 100 ? 3.342 30.641 13.555 1 97.56 100 THR A CA 1
ATOM 803 C C . THR A 1 100 ? 1.841 30.828 13.359 1 97.56 100 THR A C 1
ATOM 805 O O . THR A 1 100 ? 1.398 31.25 12.289 1 97.56 100 THR A O 1
ATOM 808 N N . LEU A 1 101 ? 1.114 30.484 14.328 1 97.75 101 LEU A N 1
ATOM 809 C CA . LEU A 1 101 ? -0.336 30.625 14.273 1 97.75 101 LEU A CA 1
ATOM 810 C C . LEU A 1 101 ? -0.739 32.094 14.398 1 97.75 101 LEU A C 1
ATOM 812 O O . LEU A 1 101 ? -0.27 32.812 15.297 1 97.75 101 LEU A O 1
ATOM 816 N N . ARG A 1 102 ? -1.678 32.625 13.555 1 96.75 102 ARG A N 1
ATOM 817 C CA . ARG A 1 102 ? -1.898 34.062 13.375 1 96.75 102 ARG A CA 1
ATOM 818 C C . ARG A 1 102 ? -2.994 34.562 14.312 1 96.75 102 ARG A C 1
ATOM 820 O O . ARG A 1 102 ? -3.039 35.75 14.641 1 96.75 102 ARG A O 1
ATOM 827 N N . HIS A 1 103 ? -3.957 33.625 14.688 1 97.75 103 HIS A N 1
ATOM 828 C CA . HIS A 1 103 ? -5.098 34.062 15.484 1 97.75 103 HIS A CA 1
ATOM 829 C C . HIS A 1 103 ? -4.969 33.625 16.938 1 97.75 103 HIS A C 1
ATOM 831 O O . HIS A 1 103 ? -5.41 32.531 17.297 1 97.75 103 HIS A O 1
ATOM 837 N N . CYS A 1 104 ? -4.473 34.625 17.703 1 97.75 104 CYS A N 1
ATOM 838 C CA . CYS A 1 104 ? -4.203 34.25 19.094 1 97.75 104 CYS A CA 1
ATOM 839 C C . CYS A 1 104 ? -4.984 35.156 20.047 1 97.75 104 CYS A C 1
ATOM 841 O O . CYS A 1 104 ? -5.188 36.312 19.781 1 97.75 104 CYS A O 1
ATOM 843 N N . HIS A 1 105 ? -5.441 34.5 21.25 1 97.06 105 HIS A N 1
ATOM 844 C CA . HIS A 1 105 ? -5.855 35.281 22.391 1 97.06 105 HIS A CA 1
ATOM 845 C C . HIS A 1 105 ? -4.797 36.312 22.75 1 97.06 105 HIS A C 1
ATOM 847 O O . HIS A 1 105 ? -3.602 36.031 22.719 1 97.06 105 HIS A O 1
ATOM 853 N N . PRO A 1 106 ? -5.223 37.406 23.109 1 96.5 106 PRO A N 1
ATOM 854 C CA . PRO A 1 106 ? -4.277 38.5 23.344 1 96.5 106 PRO A CA 1
ATOM 855 C C . PRO A 1 106 ? -3.256 38.156 24.438 1 96.5 106 PRO A C 1
ATOM 857 O O . PRO A 1 106 ? -2.123 38.656 24.391 1 96.5 106 PRO A O 1
ATOM 860 N N . GLU A 1 107 ? -3.578 37.312 25.359 1 96.5 107 GLU A N 1
ATOM 861 C CA . GLU A 1 107 ? -2.688 37 26.469 1 96.5 107 GLU A CA 1
ATOM 862 C C . GLU A 1 107 ? -2.148 35.562 26.359 1 96.5 107 GLU A C 1
ATOM 864 O O . GLU A 1 107 ? -1.652 35 27.344 1 96.5 107 GLU A O 1
ATOM 869 N N . ALA A 1 108 ? -2.307 35 25.156 1 96.69 108 ALA A N 1
ATOM 870 C CA . ALA A 1 108 ? -1.835 33.625 24.984 1 96.69 108 ALA A CA 1
ATOM 871 C C . ALA A 1 108 ? -0.314 33.562 25.078 1 96.69 108 ALA A C 1
ATOM 873 O O . ALA A 1 108 ? 0.387 34.438 24.594 1 96.69 108 ALA A O 1
ATOM 874 N N . ASP A 1 109 ? 0.189 32.438 25.641 1 95.12 109 ASP A N 1
ATOM 875 C CA . ASP A 1 109 ? 1.626 32.219 25.734 1 95.12 109 ASP A CA 1
ATOM 876 C C . ASP A 1 109 ? 2.244 32.031 24.359 1 95.12 109 ASP A C 1
ATOM 878 O O . ASP A 1 109 ? 1.586 31.531 23.438 1 95.12 109 ASP A O 1
ATOM 882 N N . ALA A 1 110 ? 3.535 32.344 24.297 1 94.75 110 ALA A N 1
ATOM 883 C CA . ALA A 1 110 ? 4.258 32.25 23.031 1 94.75 110 ALA A CA 1
ATOM 884 C C . ALA A 1 110 ? 4.266 30.812 22.5 1 94.75 110 ALA A C 1
ATOM 886 O O . ALA A 1 110 ? 4.262 30.594 21.297 1 94.75 110 ALA A O 1
ATOM 887 N N . GLU A 1 111 ? 4.234 29.906 23.453 1 93.81 111 GLU A N 1
ATOM 888 C CA . GLU A 1 111 ? 4.309 28.5 23.047 1 93.81 111 GLU A CA 1
ATOM 889 C C . GLU A 1 111 ? 3.064 28.078 22.266 1 93.81 111 GLU A C 1
ATOM 891 O O . GLU A 1 111 ? 3.141 27.219 21.391 1 93.81 111 GLU A O 1
ATOM 896 N N . ALA A 1 112 ? 1.938 28.656 22.609 1 96.19 112 ALA A N 1
ATOM 897 C CA . ALA A 1 112 ? 0.69 28.312 21.938 1 96.19 112 ALA A CA 1
ATOM 898 C C . ALA A 1 112 ? 0.704 28.812 20.484 1 96.19 112 ALA A C 1
ATOM 900 O O . ALA A 1 112 ? -0.097 28.359 19.656 1 96.19 112 ALA A O 1
ATOM 901 N N . LYS A 1 113 ? 1.605 29.688 20.172 1 96.56 113 LYS A N 1
ATOM 902 C CA . LYS A 1 113 ? 1.662 30.328 18.859 1 96.56 113 LYS A CA 1
ATOM 903 C C . LYS A 1 113 ? 2.471 29.484 17.875 1 96.56 113 LYS A C 1
ATOM 905 O O . LYS A 1 113 ? 2.326 29.625 16.656 1 96.56 113 LYS A O 1
ATOM 910 N N . LEU A 1 114 ? 3.375 28.656 18.406 1 96.94 114 LEU A N 1
ATOM 911 C CA . LEU A 1 114 ? 4.301 27.922 17.562 1 96.94 114 LEU A CA 1
ATOM 912 C C . LEU A 1 114 ? 3.826 26.484 17.359 1 96.94 114 LEU A C 1
ATOM 914 O O . LEU A 1 114 ? 3.746 25.703 18.328 1 96.94 114 LEU A O 1
ATOM 918 N N . TYR A 1 115 ? 3.537 26.219 16.141 1 96.19 115 TYR A N 1
ATOM 919 C CA . TYR A 1 115 ? 3.137 24.859 15.781 1 96.19 115 TYR A CA 1
ATOM 920 C C . TYR A 1 115 ? 4.281 24.109 15.102 1 96.19 115 TYR A C 1
ATOM 922 O O . TYR A 1 115 ? 4.723 24.5 14.016 1 96.19 115 TYR A O 1
ATOM 930 N N . GLU A 1 116 ? 4.742 23 15.742 1 96.56 116 GLU A N 1
ATOM 931 C CA . GLU A 1 116 ? 5.855 22.219 15.219 1 96.56 116 GLU A CA 1
ATOM 932 C C . GLU A 1 116 ? 5.371 20.891 14.617 1 96.56 116 GLU A C 1
ATOM 934 O O . GLU A 1 116 ? 4.562 20.188 15.227 1 96.56 116 GLU A O 1
ATOM 939 N N . TYR A 1 117 ? 5.887 20.625 13.508 1 96.12 117 TYR A N 1
ATOM 940 C CA . TYR A 1 117 ? 5.512 19.406 12.797 1 96.12 117 TYR A CA 1
ATOM 941 C C . TYR A 1 117 ? 6.645 18.938 11.891 1 96.12 117 TYR A C 1
ATOM 943 O O . TYR A 1 117 ? 7.727 19.531 11.875 1 96.12 117 TYR A O 1
ATOM 951 N N . MET A 1 118 ? 6.477 17.75 11.195 1 96.44 118 MET A N 1
ATOM 952 C CA . MET A 1 118 ? 7.492 17.203 10.305 1 96.44 118 MET A CA 1
ATOM 953 C C . MET A 1 118 ? 6.992 17.156 8.859 1 96.44 118 MET A C 1
ATOM 955 O O . MET A 1 118 ? 5.836 16.812 8.617 1 96.44 118 MET A O 1
ATOM 959 N N . GLU A 1 119 ? 7.836 17.547 7.98 1 96.88 119 GLU A N 1
ATOM 960 C CA . GLU A 1 119 ? 7.488 17.5 6.562 1 96.88 119 GLU A CA 1
ATOM 961 C C . GLU A 1 119 ? 8.422 16.578 5.793 1 96.88 119 GLU A C 1
ATOM 963 O O . GLU A 1 119 ? 9.57 16.375 6.184 1 96.88 119 GLU A O 1
ATOM 968 N N . PRO A 1 120 ? 7.918 16.031 4.656 1 97.81 120 PRO A N 1
ATOM 969 C CA . PRO A 1 120 ? 8.781 15.141 3.871 1 97.81 120 PRO A CA 1
ATOM 970 C C . PRO A 1 120 ? 9.906 15.891 3.162 1 97.81 120 PRO A C 1
ATOM 972 O O . PRO A 1 120 ? 9.688 16.984 2.627 1 97.81 120 PRO A O 1
ATOM 975 N N . LYS A 1 121 ? 11.133 15.305 3.273 1 98.25 121 LYS A N 1
ATOM 976 C CA . LYS A 1 121 ? 12.195 15.766 2.389 1 98.25 121 LYS A CA 1
ATOM 977 C C . LYS A 1 121 ? 11.891 15.43 0.933 1 98.25 121 LYS A C 1
ATOM 979 O O . LYS A 1 121 ? 12.07 16.266 0.044 1 98.25 121 LYS A O 1
ATOM 984 N N . SER A 1 122 ? 11.406 14.234 0.691 1 98.06 122 SER A N 1
ATOM 985 C CA . SER A 1 122 ? 10.945 13.734 -0.599 1 98.06 122 SER A CA 1
ATOM 986 C C . SER A 1 122 ? 9.867 12.664 -0.424 1 98.06 122 SER A C 1
ATOM 988 O O . SER A 1 122 ? 9.438 12.391 0.697 1 98.06 122 SER A O 1
ATOM 990 N N . CYS A 1 123 ? 9.305 12.281 -1.522 1 97.94 123 CYS A N 1
ATOM 991 C CA . CYS A 1 123 ? 8.258 11.258 -1.502 1 97.94 123 CYS A CA 1
ATOM 992 C C . CYS A 1 123 ? 8.633 10.078 -2.393 1 97.94 123 CYS A C 1
ATOM 994 O O . CYS A 1 123 ? 9.242 10.266 -3.449 1 97.94 123 CYS A O 1
ATOM 996 N N . SER A 1 124 ? 8.289 8.859 -1.951 1 97.44 124 SER A N 1
ATOM 997 C CA . SER A 1 124 ? 8.594 7.688 -2.766 1 97.44 124 SER A CA 1
ATOM 998 C C . SER A 1 124 ? 7.652 6.535 -2.449 1 97.44 124 SER A C 1
ATOM 1000 O O . SER A 1 124 ? 7.039 6.5 -1.379 1 97.44 124 SER A O 1
ATOM 1002 N N . CYS A 1 125 ? 7.484 5.691 -3.479 1 96.94 125 CYS A N 1
ATOM 1003 C CA . CYS A 1 125 ? 6.832 4.406 -3.24 1 96.94 125 CYS A CA 1
ATOM 1004 C C . CYS A 1 125 ? 7.758 3.461 -2.484 1 96.94 125 CYS A C 1
ATOM 1006 O O . CYS A 1 125 ? 8.844 3.137 -2.961 1 96.94 125 CYS A O 1
ATOM 1008 N N . GLN A 1 126 ? 7.266 3.016 -1.251 1 94.62 126 GLN A N 1
ATOM 1009 C CA . GLN A 1 126 ? 8.086 2.152 -0.405 1 94.62 126 GLN A CA 1
ATOM 1010 C C . GLN A 1 126 ? 7.23 1.088 0.279 1 94.62 126 GLN A C 1
ATOM 1012 O O . GLN A 1 126 ? 6.016 1.248 0.409 1 94.62 126 GLN A O 1
ATOM 1017 N N . THR A 1 127 ? 7.895 0.01 0.64 1 93.06 127 THR A N 1
ATOM 1018 C CA . THR A 1 127 ? 7.207 -1.002 1.434 1 93.06 127 THR A CA 1
ATOM 1019 C C . THR A 1 127 ? 7.215 -0.626 2.912 1 93.06 127 THR A C 1
ATOM 1021 O O . THR A 1 127 ? 8.18 -0.039 3.404 1 93.06 127 THR A O 1
ATOM 1024 N N . CYS A 1 128 ? 6.176 -1.008 3.586 1 91.69 128 CYS A N 1
ATOM 1025 C CA . CYS A 1 128 ? 6.008 -0.651 4.992 1 91.69 128 CYS A CA 1
ATOM 1026 C C . CYS A 1 128 ? 6.887 -1.522 5.883 1 91.69 128 CYS A C 1
ATOM 1028 O O . CYS A 1 128 ? 7.094 -2.701 5.594 1 91.69 128 CYS A O 1
ATOM 1030 N N . THR A 1 129 ? 7.355 -0.896 6.898 1 86.25 129 THR A N 1
ATOM 1031 C CA . THR A 1 129 ? 8.062 -1.579 7.973 1 86.25 129 THR A CA 1
ATOM 1032 C C . THR A 1 129 ? 7.609 -1.062 9.336 1 86.25 129 THR A C 1
ATOM 1034 O O . THR A 1 129 ? 7.172 0.084 9.453 1 86.25 129 THR A O 1
ATOM 1037 N N . SER A 1 130 ? 7.77 -1.901 10.383 1 82.19 130 SER A N 1
ATOM 1038 C CA . SER A 1 130 ? 7.367 -1.498 11.727 1 82.19 130 SER A CA 1
ATOM 1039 C C . SER A 1 130 ? 8.25 -0.373 12.25 1 82.19 130 SER A C 1
ATOM 1041 O O . SER A 1 130 ? 7.848 0.367 13.156 1 82.19 130 SER A O 1
ATOM 1043 N N . MET A 1 131 ? 9.445 -0.254 11.719 1 80.88 131 MET A N 1
ATOM 1044 C CA . MET A 1 131 ? 10.391 0.738 12.211 1 80.88 131 MET A CA 1
ATOM 1045 C C . MET A 1 131 ? 10.055 2.127 11.688 1 80.88 131 MET A C 1
ATOM 1047 O O . MET A 1 131 ? 10.305 3.131 12.352 1 80.88 131 MET A O 1
ATOM 1051 N N . ASP A 1 132 ? 9.453 2.186 10.586 1 81.38 132 ASP A N 1
ATOM 1052 C CA . ASP A 1 132 ? 9.195 3.494 9.992 1 81.38 132 ASP A CA 1
ATOM 1053 C C . ASP A 1 132 ? 7.695 3.75 9.859 1 81.38 132 ASP A C 1
ATOM 1055 O O . ASP A 1 132 ? 7.148 4.637 10.523 1 81.38 132 ASP A O 1
ATOM 1059 N N . THR A 1 133 ? 7.039 2.984 9 1 83.44 133 THR A N 1
ATOM 1060 C CA . THR A 1 133 ? 5.613 3.137 8.75 1 83.44 133 THR A CA 1
ATOM 1061 C C . THR A 1 133 ? 4.898 1.792 8.859 1 83.44 133 THR A C 1
ATOM 1063 O O . THR A 1 133 ? 5.156 0.88 8.07 1 83.44 133 THR A O 1
ATOM 1066 N N . SER A 1 134 ? 3.973 1.773 9.875 1 82.19 134 SER A N 1
ATOM 1067 C CA . SER A 1 134 ? 3.164 0.564 9.992 1 82.19 134 SER A CA 1
ATOM 1068 C C . SER A 1 134 ? 1.896 0.661 9.156 1 82.19 134 SER A C 1
ATOM 1070 O O . SER A 1 134 ? 1.13 1.617 9.281 1 82.19 134 SER A O 1
ATOM 1072 N N . CYS A 1 135 ? 1.802 -0.267 8.242 1 85.62 135 CYS A N 1
ATOM 1073 C CA . CYS A 1 135 ? 0.629 -0.276 7.371 1 85.62 135 CYS A CA 1
ATOM 1074 C C . CYS A 1 135 ? -0.42 -1.256 7.883 1 85.62 135 CYS A C 1
ATOM 1076 O O . CYS A 1 135 ? -1.446 -1.468 7.23 1 85.62 135 CYS A O 1
ATOM 1078 N N . GLU A 1 136 ? 0.188 -1.908 9.023 1 78.75 136 GLU A N 1
ATOM 1079 C CA . GLU A 1 136 ? -0.668 -2.902 9.664 1 78.75 136 GLU A CA 1
ATOM 1080 C C . GLU A 1 136 ? -1.12 -2.438 11.047 1 78.75 136 GLU A C 1
ATOM 1082 O O . GLU A 1 136 ? -0.404 -1.695 11.727 1 78.75 136 GLU A O 1
ATOM 1087 N N . GLY A 1 137 ? -2.236 -1.828 11.281 1 64.62 137 GLY A N 1
ATOM 1088 C CA . GLY A 1 137 ? -2.656 -1.549 12.648 1 64.62 137 GLY A CA 1
ATOM 1089 C C . GLY A 1 137 ? -3.518 -0.304 12.766 1 64.62 137 GLY A C 1
ATOM 1090 O O . GLY A 1 137 ? -3.76 0.384 11.766 1 64.62 137 GLY A O 1
ATOM 1091 N N . PRO A 1 138 ? -3.955 -0.323 14.07 1 61.38 138 PRO A N 1
ATOM 1092 C CA . PRO A 1 138 ? -4.832 0.819 14.344 1 61.38 138 PRO A CA 1
ATOM 1093 C C . PRO A 1 138 ? -4.109 2.158 14.227 1 61.38 138 PRO A C 1
ATOM 1095 O O . PRO A 1 138 ? -2.91 2.242 14.508 1 61.38 138 PRO A O 1
ATOM 1098 N N . LYS A 1 139 ? -4.707 3.037 13.484 1 61 139 LYS A N 1
ATOM 1099 C CA . LYS A 1 139 ? -4.141 4.375 13.359 1 61 139 LYS A CA 1
ATOM 1100 C C . LYS A 1 139 ? -4.18 5.117 14.688 1 61 139 LYS A C 1
ATOM 1102 O O . LYS A 1 139 ? -5.094 4.918 15.492 1 61 139 LYS A O 1
ATOM 1107 N N . GLN A 1 140 ? -2.955 5.457 15.133 1 56.62 140 GLN A N 1
ATOM 1108 C CA . GLN A 1 140 ? -2.818 6.125 16.422 1 56.62 140 GLN A CA 1
ATOM 1109 C C . GLN A 1 140 ? -3.633 7.414 16.469 1 56.62 140 GLN A C 1
ATOM 1111 O O . GLN A 1 140 ? -3.586 8.219 15.523 1 56.62 140 GLN A O 1
ATOM 1116 N N . LEU A 1 141 ? -4.734 7.359 17.203 1 55.16 141 LEU A N 1
ATOM 1117 C CA . LEU A 1 141 ? -5.43 8.609 17.5 1 55.16 141 LEU A CA 1
ATOM 1118 C C . LEU A 1 141 ? -4.84 9.273 18.734 1 55.16 141 LEU A C 1
ATOM 1120 O O . LEU A 1 141 ? -4.75 8.656 19.797 1 55.16 141 LEU A O 1
ATOM 1124 N N . SER A 1 142 ? -3.752 10.039 18.531 1 56.47 142 SER A N 1
ATOM 1125 C CA . SER A 1 142 ? -3.279 10.734 19.719 1 56.47 142 SER A CA 1
ATOM 1126 C C . SER A 1 142 ? -4.344 11.688 20.266 1 56.47 142 SER A C 1
ATOM 1128 O O . SER A 1 142 ? -5.012 12.383 19.5 1 56.47 142 SER A O 1
ATOM 1130 N N . THR A 1 143 ? -4.578 11.398 21.484 1 57.19 143 THR A N 1
ATOM 1131 C CA . THR A 1 143 ? -5.562 12.133 22.281 1 57.19 143 THR A CA 1
ATOM 1132 C C . THR A 1 143 ? -4.945 13.391 22.875 1 57.19 143 THR A C 1
ATOM 1134 O O . THR A 1 143 ? -5.52 14 23.781 1 57.19 143 THR A O 1
ATOM 1137 N N . ASP A 1 144 ? -3.844 13.867 22.328 1 59.81 144 ASP A N 1
ATOM 1138 C CA . ASP A 1 144 ? -3.396 15.062 23.047 1 59.81 144 ASP A CA 1
ATOM 1139 C C . ASP A 1 144 ? -4.406 16.203 22.906 1 59.81 144 ASP A C 1
ATOM 1141 O O . ASP A 1 144 ? -4.828 16.531 21.781 1 59.81 144 ASP A O 1
ATOM 1145 N N . THR A 1 145 ? -4.863 16.703 24.094 1 64.94 145 THR A N 1
ATOM 1146 C CA . THR A 1 145 ? -5.941 17.672 24.266 1 64.94 145 THR A CA 1
ATOM 1147 C C . THR A 1 145 ? -5.488 19.062 23.875 1 64.94 145 THR A C 1
ATOM 1149 O O . THR A 1 145 ? -6.301 19.891 23.453 1 64.94 145 THR A O 1
ATOM 1152 N N . ALA A 1 146 ? -4.18 19.453 23.844 1 75.75 146 ALA A N 1
ATOM 1153 C CA . ALA A 1 146 ? -3.779 20.844 23.672 1 75.75 146 ALA A CA 1
ATOM 1154 C C . ALA A 1 146 ? -3.693 21.219 22.188 1 75.75 146 ALA A C 1
ATOM 1156 O O . ALA A 1 146 ? -3.885 22.375 21.828 1 75.75 146 ALA A O 1
ATOM 1157 N N . THR A 1 147 ? -3.434 20.406 21.359 1 79.31 147 THR A N 1
ATOM 1158 C CA . THR A 1 147 ? -3.365 20.656 19.922 1 79.31 147 THR A CA 1
ATOM 1159 C C . THR A 1 147 ? -4.418 19.828 19.188 1 79.31 147 THR A C 1
ATOM 1161 O O . THR A 1 147 ? -4.535 18.625 19.406 1 79.31 147 THR A O 1
ATOM 1164 N N . LYS A 1 148 ? -5.227 20.625 18.484 1 81.19 148 LYS A N 1
ATOM 1165 C CA . LYS A 1 148 ? -6.273 19.984 17.688 1 81.19 148 LYS A CA 1
ATOM 1166 C C . LYS A 1 148 ? -6.109 20.281 16.203 1 81.19 148 LYS A C 1
ATOM 1168 O O . LYS A 1 148 ? -5.773 21.406 15.828 1 81.19 148 LYS A O 1
ATOM 1173 N N . ILE A 1 149 ? -6.168 19.328 15.445 1 81.25 149 ILE A N 1
ATOM 1174 C CA . ILE A 1 149 ? -6.145 19.453 13.992 1 81.25 149 ILE A CA 1
ATOM 1175 C C . ILE A 1 149 ? -7.535 19.172 13.43 1 81.25 149 ILE A C 1
ATOM 1177 O O . ILE A 1 149 ? -8.164 18.172 13.781 1 81.25 149 ILE A O 1
ATOM 1181 N N . PHE A 1 150 ? -8.102 20.141 12.586 1 77.62 150 PHE A N 1
ATOM 1182 C CA . PHE A 1 150 ? -9.406 20 11.945 1 77.62 150 PHE A CA 1
ATOM 1183 C C . PHE A 1 150 ? -9.258 19.922 10.43 1 77.62 150 PHE A C 1
ATOM 1185 O O . PHE A 1 150 ? -8.5 20.688 9.836 1 77.62 150 PHE A O 1
ATOM 1192 N N . GLN A 1 151 ? -9.852 18.828 9.914 1 73.25 151 GLN A N 1
ATOM 1193 C CA . GLN A 1 151 ? -9.867 18.719 8.461 1 73.25 151 GLN A CA 1
ATOM 1194 C C . GLN A 1 151 ? -10.789 19.781 7.844 1 73.25 151 GLN A C 1
ATOM 1196 O O . GLN A 1 151 ? -11.836 20.109 8.406 1 73.25 151 GLN A O 1
ATOM 1201 N N . ILE A 1 152 ? -10.297 20.484 6.863 1 65.38 152 ILE A N 1
ATOM 1202 C CA . ILE A 1 152 ? -11.086 21.531 6.207 1 65.38 152 ILE A CA 1
ATOM 1203 C C . ILE A 1 152 ? -11.945 20.906 5.109 1 65.38 152 ILE A C 1
ATOM 1205 O O . ILE A 1 152 ? -11.43 20.219 4.227 1 65.38 152 ILE A O 1
ATOM 1209 N N . ASP A 1 153 ? -13.25 20.641 5.547 1 51.34 153 ASP A N 1
ATOM 1210 C CA . ASP A 1 153 ? -14.141 20.172 4.488 1 51.34 153 ASP A CA 1
ATOM 1211 C C . ASP A 1 153 ? -14.102 21.094 3.279 1 51.34 153 ASP A C 1
ATOM 1213 O O . ASP A 1 153 ? -13.898 22.312 3.428 1 51.34 153 ASP A O 1
ATOM 1217 N N . ASP A 1 154 ? -13.812 20.5 2.15 1 49.03 154 ASP A N 1
ATOM 1218 C CA . ASP A 1 154 ? -13.812 21.297 0.925 1 49.03 154 ASP A CA 1
ATOM 1219 C C . ASP A 1 154 ? -14.812 22.453 1.012 1 49.03 154 ASP A C 1
ATOM 1221 O O . ASP A 1 154 ? -14.562 23.531 0.482 1 49.03 154 ASP A O 1
ATOM 1225 N N . GLU A 1 155 ? -15.914 22.141 1.549 1 46.62 155 GLU A N 1
ATOM 1226 C CA . GLU A 1 155 ? -17 23.109 1.581 1 46.62 155 GLU A CA 1
ATOM 1227 C C . GLU A 1 155 ? -16.656 24.297 2.482 1 46.62 155 GLU A C 1
ATOM 1229 O O . GLU A 1 155 ? -17.109 25.422 2.238 1 46.62 155 GLU A O 1
ATOM 1234 N N . GLU A 1 156 ? -16.047 24.172 3.451 1 44.56 156 GLU A N 1
ATOM 1235 C CA . GLU A 1 156 ? -15.852 25.234 4.434 1 44.56 156 GLU A CA 1
ATOM 1236 C C . GLU A 1 156 ? -14.758 26.203 3.992 1 44.56 156 GLU A C 1
ATOM 1238 O O . GLU A 1 156 ? -14.805 27.391 4.324 1 44.56 156 GLU A O 1
ATOM 1243 N N . ILE A 1 157 ? -13.805 25.797 3.312 1 43.66 157 ILE A N 1
ATOM 1244 C CA . ILE A 1 157 ? -12.836 26.766 2.801 1 43.66 157 ILE A CA 1
ATOM 1245 C C . ILE A 1 157 ? -13.539 27.75 1.871 1 43.66 157 ILE A C 1
ATOM 1247 O O . ILE A 1 157 ? -13.164 28.922 1.812 1 43.66 157 ILE A O 1
ATOM 1251 N N . GLU A 1 158 ? -14.594 27.266 1.189 1 40.25 158 GLU A N 1
ATOM 1252 C CA . GLU A 1 158 ? -15.336 28.203 0.353 1 40.25 158 GLU A CA 1
ATOM 1253 C C . GLU A 1 158 ? -16.031 29.25 1.2 1 40.25 158 GLU A C 1
ATOM 1255 O O . GLU A 1 158 ? -16.172 30.406 0.782 1 40.25 158 GLU A O 1
ATOM 1260 N N . SER A 1 159 ? -16.656 28.891 2.252 1 40.03 159 SER A N 1
ATOM 1261 C CA . SER A 1 159 ? -17.531 29.828 2.955 1 40.03 159 SER A CA 1
ATOM 1262 C C . SER A 1 159 ? -16.703 30.906 3.656 1 40.03 159 SER A C 1
ATOM 1264 O O . SER A 1 159 ? -17.203 32 3.895 1 40.03 159 SER A O 1
ATOM 1266 N N . GLU A 1 160 ? -15.656 30.672 4.125 1 35.66 160 GLU A N 1
ATOM 1267 C CA . GLU A 1 160 ? -14.992 31.75 4.875 1 35.66 160 GLU A CA 1
ATOM 1268 C C . GLU A 1 160 ? -14.43 32.812 3.939 1 35.66 160 GLU A C 1
ATOM 1270 O O . GLU A 1 160 ? -14.102 33.906 4.375 1 35.66 160 GLU A O 1
ATOM 1275 N N . TYR A 1 161 ? -14.164 32.469 2.635 1 37.34 161 TYR A N 1
ATOM 1276 C CA . TYR A 1 161 ? -13.711 33.5 1.696 1 37.34 161 TYR A CA 1
ATOM 1277 C C . TYR A 1 161 ? -14.883 34.062 0.892 1 37.34 161 TYR A C 1
ATOM 1279 O O . TYR A 1 161 ? -14.688 34.75 -0.109 1 37.34 161 TYR A O 1
ATOM 1287 N N . ALA A 1 162 ? -16.047 33.719 1.329 1 34.41 162 ALA A N 1
ATOM 1288 C CA . ALA A 1 162 ? -17.141 34.531 0.805 1 34.41 162 ALA A CA 1
ATOM 1289 C C . ALA A 1 162 ? -17.406 35.719 1.703 1 34.41 162 ALA A C 1
ATOM 1291 O O . ALA A 1 162 ? -17.234 35.656 2.924 1 34.41 162 ALA A O 1
ATOM 1292 N N . MET B 1 1 ? 3.018 -45.375 -83.25 1 33.56 1 MET B N 1
ATOM 1293 C CA . MET B 1 1 ? 2.01 -44.656 -82.438 1 33.56 1 MET B CA 1
ATOM 1294 C C . MET B 1 1 ? 2.336 -44.75 -80.938 1 33.56 1 MET B C 1
ATOM 1296 O O . MET B 1 1 ? 2.295 -45.844 -80.375 1 33.56 1 MET B O 1
ATOM 1300 N N . ILE B 1 2 ? 3.352 -43.844 -80.438 1 44.47 2 ILE B N 1
ATOM 1301 C CA . ILE B 1 2 ? 4.035 -43.562 -79.188 1 44.47 2 ILE B CA 1
ATOM 1302 C C . ILE B 1 2 ? 3.02 -43.094 -78.188 1 44.47 2 ILE B C 1
ATOM 1304 O O . ILE B 1 2 ? 2.293 -42.125 -78.375 1 44.47 2 ILE B O 1
ATOM 1308 N N . ASN B 1 3 ? 2.34 -44.094 -77.5 1 42.38 3 ASN B N 1
ATOM 1309 C CA . ASN B 1 3 ? 1.469 -43.875 -76.375 1 42.38 3 ASN B CA 1
ATOM 1310 C C . ASN B 1 3 ? 2.158 -43.031 -75.312 1 42.38 3 ASN B C 1
ATOM 1312 O O . ASN B 1 3 ? 3.213 -43.406 -74.812 1 42.38 3 ASN B O 1
ATOM 1316 N N . LEU B 1 4 ? 2.068 -41.656 -75.375 1 40.47 4 LEU B N 1
ATOM 1317 C CA . LEU B 1 4 ? 2.467 -40.562 -74.5 1 40.47 4 LEU B CA 1
ATOM 1318 C C . LEU B 1 4 ? 1.889 -40.781 -73.062 1 40.47 4 LEU B C 1
ATOM 1320 O O . LEU B 1 4 ? 0.668 -40.781 -72.938 1 40.47 4 LEU B O 1
ATOM 1324 N N . ILE B 1 5 ? 2.416 -41.781 -72.375 1 46.44 5 ILE B N 1
ATOM 1325 C CA . ILE B 1 5 ? 2.143 -41.969 -70.938 1 46.44 5 ILE B CA 1
ATOM 1326 C C . ILE B 1 5 ? 2.309 -40.625 -70.188 1 46.44 5 ILE B C 1
ATOM 1328 O O . ILE B 1 5 ? 3.406 -40.062 -70.125 1 46.44 5 ILE B O 1
ATOM 1332 N N . SER B 1 6 ? 1.336 -39.688 -70.375 1 41.03 6 SER B N 1
ATOM 1333 C CA . SER B 1 6 ? 1.28 -38.438 -69.625 1 41.03 6 SER B CA 1
ATOM 1334 C C . SER B 1 6 ? 1.344 -38.719 -68.125 1 41.03 6 SER B C 1
ATOM 1336 O O . SER B 1 6 ? 0.51 -39.438 -67.562 1 41.03 6 SER B O 1
ATOM 1338 N N . VAL B 1 7 ? 2.535 -38.969 -67.5 1 43.62 7 VAL B N 1
ATOM 1339 C CA . VAL B 1 7 ? 2.799 -39.031 -66.062 1 43.62 7 VAL B CA 1
ATOM 1340 C C . VAL B 1 7 ? 2.234 -37.812 -65.375 1 43.62 7 VAL B C 1
ATOM 1342 O O . VAL B 1 7 ? 2.645 -36.688 -65.688 1 43.62 7 VAL B O 1
ATOM 1345 N N . TRP B 1 8 ? 0.915 -37.75 -65.125 1 43.72 8 TRP B N 1
ATOM 1346 C CA . TRP B 1 8 ? 0.32 -36.719 -64.25 1 43.72 8 TRP B CA 1
ATOM 1347 C C . TRP B 1 8 ? 1.018 -36.688 -62.906 1 43.72 8 TRP B C 1
ATOM 1349 O O . TRP B 1 8 ? 1.003 -37.688 -62.156 1 43.72 8 TRP B O 1
ATOM 1359 N N . ILE B 1 9 ? 2.188 -36.031 -62.781 1 47.69 9 ILE B N 1
ATOM 1360 C CA . ILE B 1 9 ? 2.826 -35.688 -61.5 1 47.69 9 ILE B CA 1
ATOM 1361 C C . ILE B 1 9 ? 1.84 -34.906 -60.625 1 47.69 9 ILE B C 1
ATOM 1363 O O . ILE B 1 9 ? 1.391 -33.812 -61 1 47.69 9 ILE B O 1
ATOM 1367 N N . LEU B 1 10 ? 0.868 -35.625 -59.938 1 43.81 10 LEU B N 1
ATOM 1368 C CA . LEU B 1 10 ? 0.098 -35.062 -58.844 1 43.81 10 LEU B CA 1
ATOM 1369 C C . LEU B 1 10 ? 1.012 -34.344 -57.844 1 43.81 10 LEU B C 1
ATOM 1371 O O . LEU B 1 10 ? 1.89 -34.969 -57.25 1 43.81 10 LEU B O 1
ATOM 1375 N N . THR B 1 11 ? 1.37 -33.094 -58.156 1 45.97 11 THR B N 1
ATOM 1376 C CA . THR B 1 11 ? 1.994 -32.156 -57.219 1 45.97 11 THR B CA 1
ATOM 1377 C C . THR B 1 11 ? 1.207 -32.125 -55.906 1 45.97 11 THR B C 1
ATOM 1379 O O . THR B 1 11 ? 0.047 -31.703 -55.875 1 45.97 11 THR B O 1
ATOM 1382 N N . MET B 1 12 ? 1.291 -33.156 -55.031 1 43.66 12 MET B N 1
ATOM 1383 C CA . MET B 1 12 ? 0.84 -33.031 -53.656 1 43.66 12 MET B CA 1
ATOM 1384 C C . MET B 1 12 ? 1.266 -31.703 -53.062 1 43.66 12 MET B C 1
ATOM 1386 O O . MET B 1 12 ? 2.459 -31.438 -52.906 1 43.66 12 MET B O 1
ATOM 1390 N N . ILE B 1 13 ? 0.617 -30.625 -53.438 1 48 13 ILE B N 1
ATOM 1391 C CA . ILE B 1 13 ? 0.744 -29.391 -52.656 1 48 13 ILE B CA 1
ATOM 1392 C C . ILE B 1 13 ? 0.531 -29.703 -51.188 1 48 13 ILE B C 1
ATOM 1394 O O . ILE B 1 13 ? -0.562 -30.109 -50.781 1 48 13 ILE B O 1
ATOM 1398 N N . ALA B 1 14 ? 1.531 -30.359 -50.531 1 43.94 14 ALA B N 1
ATOM 1399 C CA . ALA B 1 14 ? 1.548 -30.359 -49.062 1 43.94 14 ALA B CA 1
ATOM 1400 C C . ALA B 1 14 ? 1.198 -28.984 -48.5 1 43.94 14 ALA B C 1
ATOM 1402 O O . ALA B 1 14 ? 1.965 -28.031 -48.656 1 43.94 14 ALA B O 1
ATOM 1403 N N . LEU B 1 15 ? -0.109 -28.594 -48.562 1 44.69 15 LEU B N 1
ATOM 1404 C CA . LEU B 1 15 ? -0.531 -27.484 -47.719 1 44.69 15 LEU B CA 1
ATOM 1405 C C . LEU B 1 15 ? 0.02 -27.656 -46.312 1 44.69 15 LEU B C 1
ATOM 1407 O O . LEU B 1 15 ? -0.405 -28.547 -45.562 1 44.69 15 LEU B O 1
ATOM 1411 N N . SER B 1 16 ? 1.302 -27.594 -46.156 1 43.5 16 SER B N 1
ATOM 1412 C CA . SER B 1 16 ? 1.745 -27.328 -44.781 1 43.5 16 SER B CA 1
ATOM 1413 C C . SER B 1 16 ? 0.839 -26.312 -44.094 1 43.5 16 SER B C 1
ATOM 1415 O O . SER B 1 16 ? 0.789 -25.141 -44.5 1 43.5 16 SER B O 1
ATOM 1417 N N . TRP B 1 17 ? -0.389 -26.797 -43.75 1 45.59 17 TRP B N 1
ATOM 1418 C CA . TRP B 1 17 ? -1.032 -26 -42.719 1 45.59 17 TRP B CA 1
ATOM 1419 C C . TRP B 1 17 ? -0.028 -25.609 -41.625 1 45.59 17 TRP B C 1
ATOM 1421 O O . TRP B 1 17 ? 0.487 -26.453 -40.906 1 45.59 17 TRP B O 1
ATOM 1431 N N . ALA B 1 18 ? 0.838 -24.672 -41.969 1 39.22 18 ALA B N 1
ATOM 1432 C CA . ALA B 1 18 ? 1.496 -23.984 -40.875 1 39.22 18 ALA B CA 1
ATOM 1433 C C . ALA B 1 18 ? 0.515 -23.719 -39.719 1 39.22 18 ALA B C 1
ATOM 1435 O O . ALA B 1 18 ? -0.501 -23.047 -39.938 1 39.22 18 ALA B O 1
ATOM 1436 N N . ALA B 1 19 ? 0.225 -24.797 -38.938 1 38.56 19 ALA B N 1
ATOM 1437 C CA . ALA B 1 19 ? -0.262 -24.406 -37.625 1 38.56 19 ALA B CA 1
ATOM 1438 C C . ALA B 1 19 ? 0.404 -23.109 -37.125 1 38.56 19 ALA B C 1
ATOM 1440 O O . ALA B 1 19 ? 1.624 -23.062 -36.969 1 38.56 19 ALA B O 1
ATOM 1441 N N . GLU B 1 20 ? -0.131 -22.031 -37.688 1 39.94 20 GLU B N 1
ATOM 1442 C CA . GLU B 1 20 ? 0.132 -20.781 -36.969 1 39.94 20 GLU B CA 1
ATOM 1443 C C . GLU B 1 20 ? -0.012 -20.984 -35.469 1 39.94 20 GLU B C 1
ATOM 1445 O O . GLU B 1 20 ? -1.112 -21.234 -34.969 1 39.94 20 GLU B O 1
ATOM 1450 N N . ASP B 1 21 ? 0.845 -21.766 -34.938 1 34.97 21 ASP B N 1
ATOM 1451 C CA . ASP B 1 21 ? 0.915 -21.594 -33.469 1 34.97 21 ASP B CA 1
ATOM 1452 C C . ASP B 1 21 ? 0.797 -20.125 -33.094 1 34.97 21 ASP B C 1
ATOM 1454 O O . ASP B 1 21 ? 1.657 -19.312 -33.438 1 34.97 21 ASP B O 1
ATOM 1458 N N . SER B 1 22 ? -0.371 -19.625 -33.156 1 33.12 22 SER B N 1
ATOM 1459 C CA . SER B 1 22 ? -0.626 -18.391 -32.406 1 33.12 22 SER B CA 1
ATOM 1460 C C . SER B 1 22 ? 0.048 -18.422 -31.031 1 33.12 22 SER B C 1
ATOM 1462 O O . SER B 1 22 ? -0.378 -19.172 -30.141 1 33.12 22 SER B O 1
ATOM 1464 N N . LEU B 1 23 ? 1.323 -18.453 -31.062 1 33.25 23 LEU B N 1
ATOM 1465 C CA . LEU B 1 23 ? 2.02 -18.125 -29.828 1 33.25 23 LEU B CA 1
ATOM 1466 C C . LEU B 1 23 ? 1.284 -17.016 -29.062 1 33.25 23 LEU B C 1
ATOM 1468 O O . LEU B 1 23 ? 1.216 -15.875 -29.531 1 33.25 23 LEU B O 1
ATOM 1472 N N . PHE B 1 24 ? 0.204 -17.453 -28.453 1 33.34 24 PHE B N 1
ATOM 1473 C CA . PHE B 1 24 ? -0.369 -16.625 -27.406 1 33.34 24 PHE B CA 1
ATOM 1474 C C . PHE B 1 24 ? 0.726 -16.047 -26.516 1 33.34 24 PHE B C 1
ATOM 1476 O O . PHE B 1 24 ? 1.336 -16.766 -25.734 1 33.34 24 PHE B O 1
ATOM 1483 N N . LEU B 1 25 ? 1.604 -15.305 -27.062 1 33.31 25 LEU B N 1
ATOM 1484 C CA . LEU B 1 25 ? 2.365 -14.438 -26.172 1 33.31 25 LEU B CA 1
ATOM 1485 C C . LEU B 1 25 ? 1.471 -13.852 -25.078 1 33.31 25 LEU B C 1
ATOM 1487 O O . LEU B 1 25 ? 0.54 -13.094 -25.375 1 33.31 25 LEU B O 1
ATOM 1491 N N . SER B 1 26 ? 1.137 -14.688 -24.172 1 35.91 26 SER B N 1
ATOM 1492 C CA . SER B 1 26 ? 0.5 -14.141 -22.984 1 35.91 26 SER B CA 1
ATOM 1493 C C . SER B 1 26 ? 1.232 -12.898 -22.484 1 35.91 26 SER B C 1
ATOM 1495 O O . SER B 1 26 ? 2.256 -13.008 -21.812 1 35.91 26 SER B O 1
ATOM 1497 N N . GLY B 1 27 ? 1.796 -12.016 -23.391 1 36.91 27 GLY B N 1
ATOM 1498 C CA . GLY B 1 27 ? 2.254 -10.648 -23.188 1 36.91 27 GLY B CA 1
ATOM 1499 C C . GLY B 1 27 ? 1.479 -9.914 -22.109 1 36.91 27 GLY B C 1
ATOM 1500 O O . GLY B 1 27 ? 0.28 -10.141 -21.938 1 36.91 27 GLY B O 1
ATOM 1501 N N . PHE B 1 28 ? 2.215 -9.609 -20.891 1 43.5 28 PHE B N 1
ATOM 1502 C CA . PHE B 1 28 ? 1.602 -8.484 -20.203 1 43.5 28 PHE B CA 1
ATOM 1503 C C . PHE B 1 28 ? 1.074 -7.453 -21.203 1 43.5 28 PHE B C 1
ATOM 1505 O O . PHE B 1 28 ? 1.853 -6.812 -21.906 1 43.5 28 PHE B O 1
ATOM 1512 N N . GLU B 1 29 ? 0.153 -7.723 -21.891 1 42.44 29 GLU B N 1
ATOM 1513 C CA . GLU B 1 29 ? -0.406 -6.582 -22.625 1 42.44 29 GLU B CA 1
ATOM 1514 C C . GLU B 1 29 ? -0.24 -5.289 -21.828 1 42.44 29 GLU B C 1
ATOM 1516 O O . GLU B 1 29 ? -0.602 -5.223 -20.656 1 42.44 29 GLU B O 1
ATOM 1521 N N . LYS B 1 30 ? 0.877 -4.609 -22.078 1 44 30 LYS B N 1
ATOM 1522 C CA . LYS B 1 30 ? 1.033 -3.256 -21.547 1 44 30 LYS B CA 1
ATOM 1523 C C . LYS B 1 30 ? -0.307 -2.529 -21.5 1 44 30 LYS B C 1
ATOM 1525 O O . LYS B 1 30 ? -0.706 -1.883 -22.469 1 44 30 LYS B O 1
ATOM 1530 N N . LYS B 1 31 ? -1.25 -3.148 -20.891 1 45.06 31 LYS B N 1
ATOM 1531 C CA . LYS B 1 31 ? -2.479 -2.363 -20.828 1 45.06 31 LYS B CA 1
ATOM 1532 C C . LYS B 1 31 ? -2.26 -1.051 -20.078 1 45.06 31 LYS B C 1
ATOM 1534 O O . LYS B 1 31 ? -1.396 -0.965 -19.219 1 45.06 31 LYS B O 1
ATOM 1539 N N . ALA B 1 32 ? -2.85 -0.051 -20.5 1 52 32 ALA B N 1
ATOM 1540 C CA . ALA B 1 32 ? -2.887 1.332 -20.031 1 52 32 ALA B CA 1
ATOM 1541 C C . ALA B 1 32 ? -2.883 1.393 -18.5 1 52 32 ALA B C 1
ATOM 1543 O O . ALA B 1 32 ? -3.395 0.489 -17.844 1 52 32 ALA B O 1
ATOM 1544 N N . PRO B 1 33 ? -1.86 2.205 -18.016 1 58.84 33 PRO B N 1
ATOM 1545 C CA . PRO B 1 33 ? -1.845 2.393 -16.578 1 58.84 33 PRO B CA 1
ATOM 1546 C C . PRO B 1 33 ? -3.246 2.488 -15.977 1 58.84 33 PRO B C 1
ATOM 1548 O O . PRO B 1 33 ? -4.02 3.377 -16.344 1 58.84 33 PRO B O 1
ATOM 1551 N N . MET B 1 34 ? -3.859 1.342 -15.602 1 66.88 34 MET B N 1
ATOM 1552 C CA . MET B 1 34 ? -5.215 1.342 -15.062 1 66.88 34 MET B CA 1
ATOM 1553 C C . MET B 1 34 ? -5.223 1.836 -13.617 1 66.88 34 MET B C 1
ATOM 1555 O O . MET B 1 34 ? -4.41 1.4 -12.805 1 66.88 34 MET B O 1
ATOM 1559 N N . LEU B 1 35 ? -5.863 2.873 -13.422 1 85.44 35 LEU B N 1
ATOM 1560 C CA . LEU B 1 35 ? -6.176 3.305 -12.062 1 85.44 35 LEU B CA 1
ATOM 1561 C C . LEU B 1 35 ? -7.066 2.287 -11.359 1 85.44 35 LEU B C 1
ATOM 1563 O O . LEU B 1 35 ? -7.922 1.664 -11.992 1 85.44 35 LEU B O 1
ATOM 1567 N N . GLY B 1 36 ? -6.742 2.061 -10.133 1 93.44 36 GLY B N 1
ATOM 1568 C CA . GLY B 1 36 ? -7.496 1.081 -9.367 1 93.44 36 GLY B CA 1
ATOM 1569 C C . GLY B 1 36 ? -6.836 -0.284 -9.328 1 93.44 36 GLY B C 1
ATOM 1570 O O . GLY B 1 36 ? -5.609 -0.387 -9.383 1 93.44 36 GLY B O 1
ATOM 1571 N N . CYS B 1 37 ? -7.527 -1.232 -9.117 1 96.88 37 CYS B N 1
ATOM 1572 C CA . CYS B 1 37 ? -7.078 -2.604 -8.906 1 96.88 37 CYS B CA 1
ATOM 1573 C C . CYS B 1 37 ? -7.867 -3.576 -9.773 1 96.88 37 CYS B C 1
ATOM 1575 O O . CYS B 1 37 ? -9.102 -3.613 -9.703 1 96.88 37 CYS B O 1
ATOM 1577 N N . HIS B 1 38 ? -7.168 -4.371 -10.547 1 96.62 38 HIS B N 1
ATOM 1578 C CA . HIS B 1 38 ? -7.824 -5.176 -11.57 1 96.62 38 HIS B CA 1
ATOM 1579 C C . HIS B 1 38 ? -7.234 -6.582 -11.625 1 96.62 38 HIS B C 1
ATOM 1581 O O . HIS B 1 38 ? -6.078 -6.793 -11.25 1 96.62 38 HIS B O 1
ATOM 1587 N N . LYS B 1 39 ? -8.109 -7.547 -12.125 1 96.81 39 LYS B N 1
ATOM 1588 C CA . LYS B 1 39 ? -7.613 -8.898 -12.383 1 96.81 39 LYS B CA 1
ATOM 1589 C C . LYS B 1 39 ? -6.711 -8.922 -13.617 1 96.81 39 LYS B C 1
ATOM 1591 O O . LYS B 1 39 ? -7.004 -8.266 -14.617 1 96.81 39 LYS B O 1
ATOM 1596 N N . ARG B 1 40 ? -5.723 -9.648 -13.484 1 93.62 40 ARG B N 1
ATOM 1597 C CA . ARG B 1 40 ? -4.785 -9.852 -14.586 1 93.62 40 ARG B CA 1
ATOM 1598 C C . ARG B 1 40 ? -4.246 -11.281 -14.586 1 93.62 40 ARG B C 1
ATOM 1600 O O . ARG B 1 40 ? -4.043 -11.875 -13.523 1 93.62 40 ARG B O 1
ATOM 1607 N N . VAL B 1 41 ? -4.008 -11.82 -15.797 1 94.56 41 VAL B N 1
ATOM 1608 C CA . VAL B 1 41 ? -3.461 -13.172 -15.891 1 94.56 41 VAL B CA 1
ATOM 1609 C C . VAL B 1 41 ? -1.945 -13.125 -15.711 1 94.56 41 VAL B C 1
ATOM 1611 O O . VAL B 1 41 ? -1.274 -12.242 -16.25 1 94.56 41 VAL B O 1
ATOM 1614 N N . PHE B 1 42 ? -1.413 -14.094 -14.977 1 91.88 42 PHE B N 1
ATOM 1615 C CA . PHE B 1 42 ? 0.013 -14.266 -14.727 1 91.88 42 PHE B CA 1
ATOM 1616 C C . PHE B 1 42 ? 0.429 -15.719 -14.953 1 91.88 42 PHE B C 1
ATOM 1618 O O . PHE B 1 42 ? -0.24 -16.641 -14.484 1 91.88 42 PHE B O 1
ATOM 1625 N N . THR B 1 43 ? 1.493 -15.906 -15.664 1 93.81 43 THR B N 1
ATOM 1626 C CA . THR B 1 43 ? 1.933 -17.266 -15.969 1 93.81 43 THR B CA 1
ATOM 1627 C C . THR B 1 43 ? 3.293 -17.547 -15.336 1 93.81 43 THR B C 1
ATOM 1629 O O . THR B 1 43 ? 4.203 -16.719 -15.414 1 93.81 43 THR B O 1
ATOM 1632 N N . TYR B 1 44 ? 3.422 -18.688 -14.68 1 91.38 44 TYR B N 1
ATOM 1633 C CA . TYR B 1 44 ? 4.699 -19.141 -14.148 1 91.38 44 TYR B CA 1
ATOM 1634 C C . TYR B 1 44 ? 4.867 -20.641 -14.344 1 91.38 44 TYR B C 1
ATOM 1636 O O . TYR B 1 44 ? 3.918 -21.328 -14.719 1 91.38 44 TYR B O 1
ATOM 1644 N N . ARG B 1 45 ? 6.094 -21.062 -14.211 1 94.44 45 ARG B N 1
ATOM 1645 C CA . ARG B 1 45 ? 6.359 -22.484 -14.352 1 94.44 45 ARG B CA 1
ATOM 1646 C C . ARG B 1 45 ? 6.254 -23.203 -13.016 1 94.44 45 ARG B C 1
ATOM 1648 O O . ARG B 1 45 ? 6.797 -22.75 -12.008 1 94.44 45 ARG B O 1
ATOM 1655 N N . VAL B 1 46 ? 5.609 -24.312 -13.039 1 95.56 46 VAL B N 1
ATOM 1656 C CA . VAL B 1 46 ? 5.434 -25.125 -11.844 1 95.56 46 VAL B CA 1
ATOM 1657 C C . VAL B 1 46 ? 6.035 -26.5 -12.07 1 95.56 46 VAL B C 1
ATOM 1659 O O . VAL B 1 46 ? 5.875 -27.094 -13.141 1 95.56 46 VAL B O 1
ATOM 1662 N N . SER B 1 47 ? 6.758 -26.969 -11.078 1 95.56 47 SER B N 1
ATOM 1663 C CA . SER B 1 47 ? 7.242 -28.344 -11.055 1 95.56 47 SER B CA 1
ATOM 1664 C C . SER B 1 47 ? 6.926 -29.031 -9.727 1 95.56 47 SER B C 1
ATOM 1666 O O . SER B 1 47 ? 7.164 -28.453 -8.656 1 95.56 47 SER B O 1
ATOM 1668 N N . GLN B 1 48 ? 6.348 -30.234 -9.836 1 95.5 48 GLN B N 1
ATOM 1669 C CA . GLN B 1 48 ? 6.02 -31.031 -8.656 1 95.5 48 GLN B CA 1
ATOM 1670 C C . GLN B 1 48 ? 6.598 -32.438 -8.758 1 95.5 48 GLN B C 1
ATOM 1672 O O . GLN B 1 48 ? 6.5 -33.094 -9.805 1 95.5 48 GLN B O 1
ATOM 1677 N N . ALA B 1 49 ? 7.18 -32.875 -7.625 1 95.56 49 ALA B N 1
ATOM 1678 C CA . ALA B 1 49 ? 7.758 -34.219 -7.605 1 95.56 49 ALA B CA 1
ATOM 1679 C C . ALA B 1 49 ? 6.977 -35.156 -6.68 1 95.56 49 ALA B C 1
ATOM 1681 O O . ALA B 1 49 ? 6.449 -34.719 -5.656 1 95.56 49 ALA B O 1
ATOM 1682 N N . ASP B 1 50 ? 6.988 -36.406 -7.039 1 94.38 50 ASP B N 1
ATOM 1683 C CA . ASP B 1 50 ? 6.41 -37.406 -6.133 1 94.38 50 ASP B CA 1
ATOM 1684 C C . ASP B 1 50 ? 7.441 -37.906 -5.121 1 94.38 50 ASP B C 1
ATOM 1686 O O . ASP B 1 50 ? 8.539 -37.344 -5.027 1 94.38 50 ASP B O 1
ATOM 1690 N N . SER B 1 51 ? 7.023 -38.875 -4.355 1 93 51 SER B N 1
ATOM 1691 C CA . SER B 1 51 ? 7.875 -39.344 -3.27 1 93 51 SER B CA 1
ATOM 1692 C C . SER B 1 51 ? 9.156 -40 -3.809 1 93 51 SER B C 1
ATOM 1694 O O . SER B 1 51 ? 10.141 -40.125 -3.082 1 93 51 SER B O 1
ATOM 1696 N N . LYS B 1 52 ? 9.219 -40.438 -5.074 1 94.94 52 LYS B N 1
ATOM 1697 C CA . LYS B 1 52 ? 10.383 -41.062 -5.676 1 94.94 52 LYS B CA 1
ATOM 1698 C C . LYS B 1 52 ? 11.203 -40.062 -6.48 1 94.94 52 LYS B C 1
ATOM 1700 O O . LYS B 1 52 ? 12.164 -40.438 -7.16 1 94.94 52 LYS B O 1
ATOM 1705 N N . GLY B 1 53 ? 10.695 -38.75 -6.504 1 94.5 53 GLY B N 1
ATOM 1706 C CA . GLY B 1 53 ? 11.438 -37.688 -7.18 1 94.5 53 GLY B CA 1
ATOM 1707 C C . GLY B 1 53 ? 11.047 -37.531 -8.641 1 94.5 53 GLY B C 1
ATOM 1708 O O . GLY B 1 53 ? 11.711 -36.812 -9.391 1 94.5 53 GLY B O 1
ATOM 1709 N N . ARG B 1 54 ? 10.078 -38.375 -9.109 1 96.19 54 ARG B N 1
ATOM 1710 C CA . ARG B 1 54 ? 9.586 -38.25 -10.477 1 96.19 54 ARG B CA 1
ATOM 1711 C C . ARG B 1 54 ? 8.742 -37 -10.641 1 96.19 54 ARG B C 1
ATOM 1713 O O . ARG B 1 54 ? 7.781 -36.781 -9.898 1 96.19 54 ARG B O 1
ATOM 1720 N N . GLU B 1 55 ? 8.93 -36.125 -11.688 1 96 55 GLU B N 1
ATOM 1721 C CA . GLU B 1 55 ? 8.406 -34.781 -11.734 1 96 55 GLU B CA 1
ATOM 1722 C C . GLU B 1 55 ? 7.336 -34.625 -12.805 1 96 55 GLU B C 1
ATOM 1724 O O . GLU B 1 55 ? 7.379 -35.312 -13.836 1 96 55 GLU B O 1
ATOM 1729 N N . CYS B 1 56 ? 6.41 -33.812 -12.477 1 97.5 56 CYS B N 1
ATOM 1730 C CA . CYS B 1 56 ? 5.523 -33.188 -13.453 1 97.5 56 CYS B CA 1
ATOM 1731 C C . CYS B 1 56 ? 5.734 -31.672 -13.508 1 97.5 56 CYS B C 1
ATOM 1733 O O . CYS B 1 56 ? 6.004 -31.047 -12.477 1 97.5 56 CYS B O 1
ATOM 1735 N N . TRP B 1 57 ? 5.629 -31.078 -14.727 1 97.06 57 TRP B N 1
ATOM 1736 C CA . TRP B 1 57 ? 5.801 -29.625 -14.789 1 97.06 57 TRP B CA 1
ATOM 1737 C C . TRP B 1 57 ? 4.977 -29.031 -15.922 1 97.06 57 TRP B C 1
ATOM 1739 O O . TRP B 1 57 ? 4.527 -29.75 -16.812 1 97.06 57 TRP B O 1
ATOM 1749 N N . ASP B 1 58 ? 4.723 -27.734 -15.859 1 97.06 58 ASP B N 1
ATOM 1750 C CA . ASP B 1 58 ? 4.016 -26.984 -16.891 1 97.06 58 ASP B CA 1
ATOM 1751 C C . ASP B 1 58 ? 4.109 -25.484 -16.641 1 97.06 58 ASP B C 1
ATOM 1753 O O . ASP B 1 58 ? 4.57 -25.062 -15.578 1 97.06 58 ASP B O 1
ATOM 1757 N N . HIS B 1 59 ? 3.83 -24.672 -17.688 1 95.19 59 HIS B N 1
ATOM 1758 C CA . HIS B 1 59 ? 3.504 -23.266 -17.5 1 95.19 59 HIS B CA 1
ATOM 1759 C C . HIS B 1 59 ? 2.035 -23.078 -17.141 1 95.19 59 HIS B C 1
ATOM 1761 O O . HIS B 1 59 ? 1.148 -23.469 -17.906 1 95.19 59 HIS B O 1
ATOM 1767 N N . VAL B 1 60 ? 1.854 -22.562 -15.953 1 95.69 60 VAL B N 1
ATOM 1768 C CA . VAL B 1 60 ? 0.493 -22.406 -15.445 1 95.69 60 VAL B CA 1
ATOM 1769 C C . VAL B 1 60 ? 0.113 -20.938 -15.438 1 95.69 60 VAL B C 1
ATOM 1771 O O . VAL B 1 60 ? 0.866 -20.094 -14.938 1 95.69 60 VAL B O 1
ATOM 1774 N N . SER B 1 61 ? -1.071 -20.609 -16.078 1 95.5 61 SER B N 1
ATOM 1775 C CA . SER B 1 61 ? -1.623 -19.25 -16.047 1 95.5 61 SER B CA 1
ATOM 1776 C C . SER B 1 61 ? -2.65 -19.109 -14.93 1 95.5 61 SER B C 1
ATOM 1778 O O . SER B 1 61 ? -3.625 -19.859 -14.867 1 95.5 61 SER B O 1
ATOM 1780 N N . VAL B 1 62 ? -2.375 -18.125 -14.094 1 95.94 62 VAL B N 1
ATOM 1781 C CA . VAL B 1 62 ? -3.268 -17.922 -12.961 1 95.94 62 VAL B CA 1
ATOM 1782 C C . VAL B 1 62 ? -3.773 -16.484 -12.953 1 95.94 62 VAL B C 1
ATOM 1784 O O . VAL B 1 62 ? -3.105 -15.578 -13.469 1 95.94 62 VAL B O 1
ATOM 1787 N N . TRP B 1 63 ? -4.992 -16.312 -12.359 1 95.69 63 TRP B N 1
ATOM 1788 C CA . TRP B 1 63 ? -5.477 -14.953 -12.125 1 95.69 63 TRP B CA 1
ATOM 1789 C C . TRP B 1 63 ? -4.75 -14.312 -10.945 1 95.69 63 TRP B C 1
ATOM 1791 O O . TRP B 1 63 ? -4.492 -14.969 -9.93 1 95.69 63 TRP B O 1
ATOM 1801 N N . SER B 1 64 ? -4.441 -13.07 -11.148 1 96.25 64 SER B N 1
ATOM 1802 C CA . SER B 1 64 ? -3.805 -12.242 -10.125 1 96.25 64 SER B CA 1
ATOM 1803 C C . SER B 1 64 ? -4.457 -10.867 -10.039 1 96.25 64 SER B C 1
ATOM 1805 O O . SER B 1 64 ? -5.336 -10.539 -10.844 1 96.25 64 SER B O 1
ATOM 1807 N N . CYS B 1 65 ? -4.105 -10.148 -8.977 1 96.94 65 CYS B N 1
ATOM 1808 C CA . CYS B 1 65 ? -4.57 -8.773 -8.844 1 96.94 65 CYS B CA 1
ATOM 1809 C C . CYS B 1 65 ? -3.412 -7.793 -8.984 1 96.94 65 CYS B C 1
ATOM 1811 O O . CYS B 1 65 ? -2.357 -7.977 -8.375 1 96.94 65 CYS B O 1
ATOM 1813 N N . HIS B 1 66 ? -3.643 -6.797 -9.844 1 95.75 66 HIS B N 1
ATOM 1814 C CA . HIS B 1 66 ? -2.66 -5.754 -10.109 1 95.75 66 HIS B CA 1
ATOM 1815 C C . HIS B 1 66 ? -3.33 -4.391 -10.242 1 95.75 66 HIS B C 1
ATOM 1817 O O . HIS B 1 66 ? -4.426 -4.281 -10.797 1 95.75 66 HIS B O 1
ATOM 1823 N N . GLY B 1 67 ? -2.564 -3.367 -9.758 1 95.38 67 GLY B N 1
ATOM 1824 C CA . GLY B 1 67 ? -3.113 -2.031 -9.922 1 95.38 67 GLY B CA 1
ATOM 1825 C C . GLY B 1 67 ? -2.377 -0.979 -9.117 1 95.38 67 GLY B C 1
ATOM 1826 O O . GLY B 1 67 ? -1.262 -1.217 -8.648 1 95.38 67 GLY B O 1
ATOM 1827 N N . ARG B 1 68 ? -2.957 0.15 -9.109 1 95.75 68 ARG B N 1
ATOM 1828 C CA . ARG B 1 68 ? -2.449 1.328 -8.414 1 95.75 68 ARG B CA 1
ATOM 1829 C C . ARG B 1 68 ? -3.525 1.953 -7.535 1 95.75 68 ARG B C 1
ATOM 1831 O O . ARG B 1 68 ? -4.574 2.373 -8.031 1 95.75 68 ARG B O 1
ATOM 1838 N N . CYS B 1 69 ? -3.246 1.973 -6.293 1 94.94 69 CYS B N 1
ATOM 1839 C CA . CYS B 1 69 ? -4.203 2.494 -5.324 1 94.94 69 CYS B CA 1
ATOM 1840 C C . CYS B 1 69 ? -3.758 3.852 -4.793 1 94.94 69 CYS B C 1
ATOM 1842 O O . CYS B 1 69 ? -2.564 4.078 -4.582 1 94.94 69 CYS B O 1
ATOM 1844 N N . ASP B 1 70 ? -4.691 4.723 -4.512 1 93.81 70 ASP B N 1
ATOM 1845 C CA . ASP B 1 70 ? -4.383 6.043 -3.975 1 93.81 70 ASP B CA 1
ATOM 1846 C C . ASP B 1 70 ? -3.865 5.949 -2.543 1 93.81 70 ASP B C 1
ATOM 1848 O O . ASP B 1 70 ? -4.578 5.496 -1.646 1 93.81 70 ASP B O 1
ATOM 1852 N N . SER B 1 71 ? -2.629 6.363 -2.387 1 94.88 71 SER B N 1
ATOM 1853 C CA . SER B 1 71 ? -2.029 6.363 -1.056 1 94.88 71 SER B CA 1
ATOM 1854 C C . SER B 1 71 ? -1.4 7.715 -0.733 1 94.88 71 SER B C 1
ATOM 1856 O O . SER B 1 71 ? -1.017 8.461 -1.639 1 94.88 71 SER B O 1
ATOM 1858 N N . ASN B 1 72 ? -1.334 7.973 0.613 1 94.69 72 ASN B N 1
ATOM 1859 C CA . ASN B 1 72 ? -0.781 9.266 0.994 1 94.69 72 ASN B CA 1
ATOM 1860 C C . ASN B 1 72 ? -0.307 9.273 2.443 1 94.69 72 ASN B C 1
ATOM 1862 O O . ASN B 1 72 ? -0.661 8.383 3.219 1 94.69 72 ASN B O 1
ATOM 1866 N N . GLU B 1 73 ? 0.502 10.242 2.711 1 95.5 73 GLU B N 1
ATOM 1867 C CA . GLU B 1 73 ? 0.915 10.625 4.059 1 95.5 73 GLU B CA 1
ATOM 1868 C C . GLU B 1 73 ? 0.835 12.141 4.25 1 95.5 73 GLU B C 1
ATOM 1870 O O . GLU B 1 73 ? 1.402 12.898 3.465 1 95.5 73 GLU B O 1
ATOM 1875 N N . ILE B 1 74 ? 0.16 12.523 5.316 1 93.56 74 ILE B N 1
ATOM 1876 C CA . ILE B 1 74 ? 0.011 13.938 5.645 1 93.56 74 ILE B CA 1
ATOM 1877 C C . ILE B 1 74 ? 0.8 14.258 6.914 1 93.56 74 ILE B C 1
ATOM 1879 O O . ILE B 1 74 ? 0.723 13.523 7.902 1 93.56 74 ILE B O 1
ATOM 1883 N N . SER B 1 75 ? 1.549 15.367 6.887 1 94.06 75 SER B N 1
ATOM 1884 C CA . SER B 1 75 ? 2.355 15.789 8.031 1 94.06 75 SER B CA 1
ATOM 1885 C C . SER B 1 75 ? 1.486 16.031 9.258 1 94.06 75 SER B C 1
ATOM 1887 O O . SER B 1 75 ? 0.38 16.562 9.148 1 94.06 75 SER B O 1
ATOM 1889 N N . ASP B 1 76 ? 2.051 15.688 10.398 1 89 76 ASP B N 1
ATOM 1890 C CA . ASP B 1 76 ? 1.391 15.82 11.695 1 89 76 ASP B CA 1
ATOM 1891 C C . ASP B 1 76 ? 2.393 16.203 12.781 1 89 76 ASP B C 1
ATOM 1893 O O . ASP B 1 76 ? 3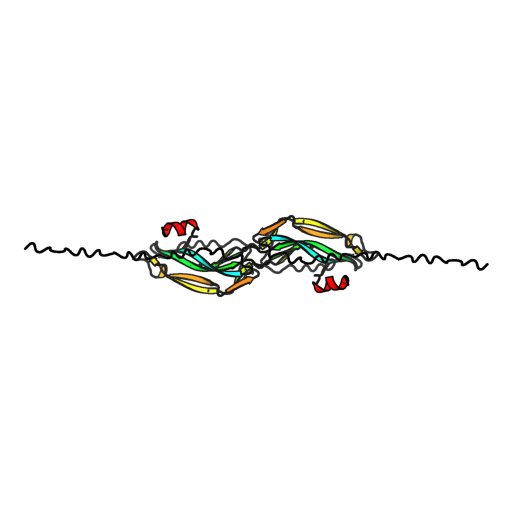.596 15.977 12.625 1 89 76 ASP B O 1
ATOM 1897 N N . TRP B 1 77 ? 1.804 16.734 13.812 1 90.75 77 TRP B N 1
ATOM 1898 C CA . TRP B 1 77 ? 2.666 17.094 14.938 1 90.75 77 TRP B CA 1
ATOM 1899 C C . TRP B 1 77 ? 2.881 15.906 15.867 1 90.75 77 TRP B C 1
ATOM 1901 O O . TRP B 1 77 ? 3.887 15.844 16.578 1 90.75 77 TRP B O 1
ATOM 1911 N N . ARG B 1 78 ? 1.913 15.094 15.922 1 88.25 78 ARG B N 1
ATOM 1912 C CA . ARG B 1 78 ? 1.959 13.969 16.844 1 88.25 78 ARG B CA 1
ATOM 1913 C C . ARG B 1 78 ? 2.768 12.812 16.266 1 88.25 78 ARG B C 1
ATOM 1915 O O . ARG B 1 78 ? 2.678 12.531 15.062 1 88.25 78 ARG B O 1
ATOM 1922 N N . PHE B 1 79 ? 3.424 12.109 17.188 1 87.44 79 PHE B N 1
ATOM 1923 C CA . PHE B 1 79 ? 4.066 10.867 16.766 1 87.44 79 PHE B CA 1
ATOM 1924 C C . PHE B 1 79 ? 3.041 9.891 16.188 1 87.44 79 PHE B C 1
ATOM 1926 O O . PHE B 1 79 ? 1.969 9.703 16.766 1 87.44 79 PHE B O 1
ATOM 1933 N N . PRO B 1 80 ? 3.484 9.227 14.961 1 89.75 80 PRO B N 1
ATOM 1934 C CA . PRO B 1 80 ? 4.762 9.172 14.242 1 89.75 80 PRO B CA 1
ATOM 1935 C C . PRO B 1 80 ? 4.922 10.297 13.227 1 89.75 80 PRO B C 1
ATOM 1937 O O . PRO B 1 80 ? 5.578 10.125 12.195 1 89.75 80 PRO B O 1
ATOM 1940 N N . TYR B 1 81 ? 4.258 11.398 13.492 1 91.38 81 TYR B N 1
ATOM 1941 C CA . TYR B 1 81 ? 4.426 12.703 12.859 1 91.38 81 TYR B CA 1
ATOM 1942 C C . TYR B 1 81 ? 3.793 12.727 11.477 1 91.38 81 TYR B C 1
ATOM 1944 O O . TYR B 1 81 ? 4.16 13.547 10.633 1 91.38 81 TYR B O 1
ATOM 1952 N N . LYS B 1 82 ? 3.014 11.789 11.25 1 92.25 82 LYS B N 1
ATOM 1953 C CA . LYS B 1 82 ? 2.246 11.734 10.008 1 92.25 82 LYS B CA 1
ATOM 1954 C C . LYS B 1 82 ? 0.952 10.953 10.195 1 92.25 82 LYS B C 1
ATOM 1956 O O . LYS B 1 82 ? 0.839 10.141 11.109 1 92.25 82 LYS B O 1
ATOM 1961 N N . ARG B 1 83 ? -0.001 11.297 9.391 1 90 83 ARG B N 1
ATOM 1962 C CA . ARG B 1 83 ? -1.189 10.477 9.18 1 90 83 ARG B CA 1
ATOM 1963 C C . ARG B 1 83 ? -1.132 9.766 7.824 1 90 83 ARG B C 1
ATOM 1965 O O . ARG B 1 83 ? -0.864 10.398 6.801 1 90 83 ARG B O 1
ATOM 1972 N N . SER B 1 84 ? -1.377 8.469 7.891 1 92.12 84 SER B N 1
ATOM 1973 C CA . SER B 1 84 ? -1.134 7.688 6.688 1 92.12 84 SER B CA 1
ATOM 1974 C C . SER B 1 84 ? -2.408 7.004 6.203 1 92.12 84 SER B C 1
ATOM 1976 O O . SER B 1 84 ? -3.258 6.621 7.012 1 92.12 84 SER B O 1
ATOM 1978 N N . HIS B 1 85 ? -2.598 6.871 4.938 1 92.69 85 HIS B N 1
ATOM 1979 C CA . HIS B 1 85 ? -3.578 6.07 4.215 1 92.69 85 HIS B CA 1
ATOM 1980 C C . HIS B 1 85 ? -2.912 5.234 3.127 1 92.69 85 HIS B C 1
ATOM 1982 O O . HIS B 1 85 ? -2.48 5.77 2.104 1 92.69 85 HIS B O 1
ATOM 1988 N N . HIS B 1 86 ? -2.947 3.902 3.402 1 95.12 86 HIS B N 1
ATOM 1989 C CA . HIS B 1 86 ? -2.09 3.078 2.559 1 95.12 86 HIS B CA 1
ATOM 1990 C C . HIS B 1 86 ? -2.834 1.849 2.049 1 95.12 86 HIS B C 1
ATOM 1992 O O . HIS B 1 86 ? -2.438 0.716 2.334 1 95.12 86 HIS B O 1
ATOM 1998 N N . PRO B 1 87 ? -3.891 2.049 1.17 1 95.31 87 PRO B N 1
ATOM 1999 C CA . PRO B 1 87 ? -4.473 0.876 0.516 1 95.31 87 PRO B CA 1
ATOM 2000 C C . PRO B 1 87 ? -3.561 0.279 -0.551 1 95.31 87 PRO B C 1
ATOM 2002 O O . PRO B 1 87 ? -2.814 1.009 -1.211 1 95.31 87 PRO B O 1
ATOM 2005 N N . VAL B 1 88 ? -3.645 -0.99 -0.699 1 96.44 88 VAL B N 1
ATOM 2006 C CA . VAL B 1 88 ? -2.879 -1.691 -1.725 1 96.44 88 VAL B CA 1
ATOM 2007 C C . VAL B 1 88 ? -3.789 -2.664 -2.473 1 96.44 88 VAL B C 1
ATOM 2009 O O . VAL B 1 88 ? -4.898 -2.959 -2.023 1 96.44 88 VAL B O 1
ATOM 2012 N N . CYS B 1 89 ? -3.352 -3.051 -3.58 1 96.75 89 CYS B N 1
ATOM 2013 C CA . CYS B 1 89 ? -4.141 -3.953 -4.41 1 96.75 89 CYS B CA 1
ATOM 2014 C C . CYS B 1 89 ? -4.059 -5.383 -3.891 1 96.75 89 CYS B C 1
ATOM 2016 O O . CYS B 1 89 ? -2.98 -5.98 -3.867 1 96.75 89 CYS B O 1
ATOM 2018 N N . MET B 1 90 ? -5.266 -5.922 -3.547 1 96.88 90 MET B N 1
ATOM 2019 C CA . MET B 1 90 ? -5.309 -7.238 -2.91 1 96.88 90 MET B CA 1
ATOM 2020 C C . MET B 1 90 ? -6.387 -8.109 -3.543 1 96.88 90 MET B C 1
ATOM 2022 O O . MET B 1 90 ? -7.293 -7.605 -4.207 1 96.88 90 MET B O 1
ATOM 2026 N N . HIS B 1 91 ? -6.195 -9.438 -3.293 1 96.94 91 HIS B N 1
ATOM 2027 C CA . HIS B 1 91 ? -7.289 -10.359 -3.574 1 96.94 91 HIS B CA 1
ATOM 2028 C C . HIS B 1 91 ? -8.508 -10.047 -2.707 1 96.94 91 HIS B C 1
ATOM 2030 O O . HIS B 1 91 ? -8.398 -9.977 -1.481 1 96.94 91 HIS B O 1
ATOM 2036 N N . ALA B 1 92 ? -9.672 -9.828 -3.314 1 96.81 92 ALA B N 1
ATOM 2037 C CA . ALA B 1 92 ? -10.93 -9.695 -2.584 1 96.81 92 ALA B CA 1
ATOM 2038 C C . ALA B 1 92 ? -11.711 -11.008 -2.596 1 96.81 92 ALA B C 1
ATOM 2040 O O . ALA B 1 92 ? -12.68 -11.156 -3.346 1 96.81 92 ALA B O 1
ATOM 2041 N N . GLY B 1 93 ? -11.344 -11.875 -1.67 1 96 93 GLY B N 1
ATOM 2042 C CA . GLY B 1 93 ? -11.828 -13.242 -1.682 1 96 93 GLY B CA 1
ATOM 2043 C C . GLY B 1 93 ? -11.039 -14.148 -2.602 1 96 93 GLY B C 1
ATOM 2044 O O . GLY B 1 93 ? -10.414 -13.688 -3.559 1 96 93 GLY B O 1
ATOM 2045 N N . ARG B 1 94 ? -11.031 -15.398 -2.273 1 96.69 94 ARG B N 1
ATOM 2046 C CA . ARG B 1 94 ? -10.289 -16.359 -3.08 1 96.69 94 ARG B CA 1
ATOM 2047 C C . ARG B 1 94 ? -11.078 -17.656 -3.248 1 96.69 94 ARG B C 1
ATOM 2049 O O . ARG B 1 94 ? -11.93 -17.984 -2.416 1 96.69 94 ARG B O 1
ATOM 2056 N N . THR B 1 95 ? -10.836 -18.312 -4.301 1 97.25 95 THR B N 1
ATOM 2057 C CA . THR B 1 95 ? -11.422 -19.625 -4.574 1 97.25 95 THR B CA 1
ATOM 2058 C C . THR B 1 95 ? -10.344 -20.625 -4.973 1 97.25 95 THR B C 1
ATOM 2060 O O . THR B 1 95 ? -9.336 -20.25 -5.574 1 97.25 95 THR B O 1
ATOM 2063 N N . ARG B 1 96 ? -10.617 -21.906 -4.691 1 97.12 96 ARG B N 1
ATOM 2064 C CA . ARG B 1 96 ? -9.68 -22.969 -5.035 1 97.12 96 ARG B CA 1
ATOM 2065 C C . ARG B 1 96 ? -9.695 -23.25 -6.531 1 97.12 96 ARG B C 1
ATOM 2067 O O . ARG B 1 96 ? -10.766 -23.266 -7.156 1 97.12 96 ARG B O 1
ATOM 2074 N N . SER B 1 97 ? -8.461 -23.453 -7.043 1 97.38 97 SER B N 1
ATOM 2075 C CA . SER B 1 97 ? -8.305 -23.859 -8.43 1 97.38 97 SER B CA 1
ATOM 2076 C C . SER B 1 97 ? -7.293 -25 -8.562 1 97.38 97 SER B C 1
ATOM 2078 O O . SER B 1 97 ? -6.426 -25.156 -7.699 1 97.38 97 SER B O 1
ATOM 2080 N N . VAL B 1 98 ? -7.469 -25.844 -9.633 1 97.31 98 VAL B N 1
ATOM 2081 C CA . VAL B 1 98 ? -6.566 -26.953 -9.875 1 97.31 98 VAL B CA 1
ATOM 2082 C C . VAL B 1 98 ? -6.109 -26.953 -11.336 1 97.31 98 VAL B C 1
ATOM 2084 O O . VAL B 1 98 ? -6.934 -26.844 -12.25 1 97.31 98 VAL B O 1
ATOM 2087 N N . ALA B 1 99 ? -4.836 -27.016 -11.539 1 97.31 99 ALA B N 1
ATOM 2088 C CA . ALA B 1 99 ? -4.273 -27.172 -12.875 1 97.31 99 ALA B CA 1
ATOM 2089 C C . ALA B 1 99 ? -3.646 -28.562 -13.047 1 97.31 99 ALA B C 1
ATOM 2091 O O . ALA B 1 99 ? -3.014 -29.078 -12.125 1 97.31 99 ALA B O 1
ATOM 2092 N N . THR B 1 100 ? -3.805 -29.203 -14.18 1 97.56 100 THR B N 1
ATOM 2093 C CA . THR B 1 100 ? -3.141 -30.453 -14.516 1 97.56 100 THR B CA 1
ATOM 2094 C C . THR B 1 100 ? -1.833 -30.188 -15.25 1 97.56 100 THR B C 1
ATOM 2096 O O . THR B 1 100 ? -1.832 -29.578 -16.328 1 97.56 100 THR B O 1
ATOM 2099 N N . LEU B 1 101 ? -0.79 -30.594 -14.672 1 97.75 101 LEU B N 1
ATOM 2100 C CA . LEU B 1 101 ? 0.521 -30.422 -15.289 1 97.75 101 LEU B CA 1
ATOM 2101 C C . LEU B 1 101 ? 0.708 -31.391 -16.453 1 97.75 101 LEU B C 1
ATOM 2103 O O . LEU B 1 101 ? 0.454 -32.594 -16.328 1 97.75 101 LEU B O 1
ATOM 2107 N N . ARG B 1 102 ? 1.235 -30.938 -17.625 1 96.88 102 ARG B N 1
ATOM 2108 C CA . ARG B 1 102 ? 1.155 -31.688 -18.891 1 96.88 102 ARG B CA 1
ATOM 2109 C C . ARG B 1 102 ? 2.402 -32.531 -19.094 1 96.88 102 ARG B C 1
ATOM 2111 O O . ARG B 1 102 ? 2.367 -33.531 -19.828 1 96.88 102 ARG B O 1
ATOM 2118 N N . HIS B 1 103 ? 3.557 -32.062 -18.484 1 97.75 103 HIS B N 1
ATOM 2119 C CA . HIS B 1 103 ? 4.809 -32.781 -18.734 1 97.75 103 HIS B CA 1
ATOM 2120 C C . HIS B 1 103 ? 5.227 -33.594 -17.531 1 97.75 103 HIS B C 1
ATOM 2122 O O . HIS B 1 103 ? 5.914 -33.125 -16.641 1 97.75 103 HIS B O 1
ATOM 2128 N N . CYS B 1 104 ? 4.879 -34.906 -17.703 1 97.69 104 CYS B N 1
ATOM 2129 C CA . CYS B 1 104 ? 5.133 -35.75 -16.547 1 97.69 104 CYS B CA 1
ATOM 2130 C C . CYS B 1 104 ? 6.039 -36.938 -16.922 1 97.69 104 CYS B C 1
ATOM 2132 O O . CYS B 1 104 ? 5.957 -37.438 -18.047 1 97.69 104 CYS B O 1
ATOM 2134 N N . HIS B 1 105 ? 6.953 -37.344 -15.898 1 97 105 HIS B N 1
ATOM 2135 C CA . HIS B 1 105 ? 7.586 -38.656 -15.984 1 97 105 HIS B CA 1
ATOM 2136 C C . HIS B 1 105 ? 6.551 -39.75 -16.219 1 97 105 HIS B C 1
ATOM 2138 O O . HIS B 1 105 ? 5.473 -39.719 -15.625 1 97 105 HIS B O 1
ATOM 2144 N N . PRO B 1 106 ? 6.891 -40.656 -16.953 1 96.44 106 PRO B N 1
ATOM 2145 C CA . PRO B 1 106 ? 5.914 -41.656 -17.344 1 96.44 106 PRO B CA 1
ATOM 2146 C C . PRO B 1 106 ? 5.371 -42.438 -16.141 1 96.44 106 PRO B C 1
ATOM 2148 O O . PRO B 1 106 ? 4.227 -42.906 -16.156 1 96.44 106 PRO B O 1
ATOM 2151 N N . GLU B 1 107 ? 6.125 -42.531 -15.07 1 96.5 107 GLU B N 1
ATOM 2152 C CA . GLU B 1 107 ? 5.707 -43.312 -13.906 1 96.5 107 GLU B CA 1
ATOM 2153 C C . GLU B 1 107 ? 5.383 -42.406 -12.727 1 96.5 107 GLU B C 1
ATOM 2155 O O . GLU B 1 107 ? 5.316 -42.875 -11.586 1 96.5 107 GLU B O 1
ATOM 2160 N N . ALA B 1 108 ? 5.223 -41.125 -13.031 1 96.62 108 ALA B N 1
ATOM 2161 C CA . ALA B 1 108 ? 4.938 -40.188 -11.945 1 96.62 108 ALA B CA 1
ATOM 2162 C C . ALA B 1 108 ? 3.559 -40.469 -11.344 1 96.62 108 ALA B C 1
ATOM 2164 O O . ALA B 1 108 ? 2.609 -40.781 -12.07 1 96.62 108 ALA B O 1
ATOM 2165 N N . ASP B 1 109 ? 3.441 -40.25 -10.023 1 95.06 109 ASP B N 1
ATOM 2166 C CA . ASP B 1 109 ? 2.168 -40.406 -9.328 1 95.06 109 ASP B CA 1
ATOM 2167 C C . ASP B 1 109 ? 1.169 -39.344 -9.773 1 95.06 109 ASP B C 1
ATOM 2169 O O . ASP B 1 109 ? 1.56 -38.219 -10.141 1 95.06 109 ASP B O 1
ATOM 2173 N N . ALA B 1 110 ? -0.108 -39.688 -9.633 1 94.69 110 ALA B N 1
ATOM 2174 C CA . ALA B 1 110 ? -1.18 -38.812 -10.047 1 94.69 110 ALA B CA 1
ATOM 2175 C C . ALA B 1 110 ? -1.131 -37.5 -9.258 1 94.69 110 ALA B C 1
ATOM 2177 O O . ALA B 1 110 ? -1.484 -36.438 -9.781 1 94.69 110 ALA B O 1
ATOM 2178 N N . GLU B 1 111 ? -0.662 -37.625 -8.039 1 93.81 111 GLU B N 1
ATOM 2179 C CA . GLU B 1 111 ? -0.638 -36.438 -7.172 1 93.81 111 GLU B CA 1
ATOM 2180 C C . GLU B 1 111 ? 0.337 -35.375 -7.699 1 93.81 111 GLU B C 1
ATOM 2182 O O . GLU B 1 111 ? 0.12 -34.188 -7.52 1 93.81 111 GLU B O 1
ATOM 2187 N N . ALA B 1 112 ? 1.407 -35.812 -8.305 1 96.12 112 ALA B N 1
ATOM 2188 C CA . ALA B 1 112 ? 2.406 -34.906 -8.844 1 96.12 112 ALA B CA 1
ATOM 2189 C C . ALA B 1 112 ? 1.854 -34.125 -10.031 1 96.12 112 ALA B C 1
ATOM 2191 O O . ALA B 1 112 ? 2.408 -33.094 -10.43 1 96.12 112 ALA B O 1
ATOM 2192 N N . LYS B 1 113 ? 0.777 -34.594 -10.578 1 96.5 113 LYS B N 1
ATOM 2193 C CA . LYS B 1 113 ? 0.202 -34 -11.789 1 96.5 113 LYS B CA 1
ATOM 2194 C C . LYS B 1 113 ? -0.742 -32.844 -11.453 1 96.5 113 LYS B C 1
ATOM 2196 O O . LYS B 1 113 ? -1.026 -32 -12.305 1 96.5 113 LYS B O 1
ATOM 2201 N N . LEU B 1 114 ? -1.297 -32.875 -10.242 1 96.94 114 LEU B N 1
ATOM 2202 C CA . LEU B 1 114 ? -2.322 -31.891 -9.867 1 96.94 114 LEU B CA 1
ATOM 2203 C C . LEU B 1 114 ? -1.723 -30.766 -9.047 1 96.94 114 LEU B C 1
ATOM 2205 O O . LEU B 1 114 ? -1.215 -30.984 -7.949 1 96.94 114 LEU B O 1
ATOM 2209 N N . TYR B 1 115 ? -1.794 -29.625 -9.633 1 96.25 115 TYR B N 1
ATOM 2210 C CA . TYR B 1 115 ? -1.326 -28.422 -8.953 1 96.25 115 TYR B CA 1
ATOM 2211 C C . TYR B 1 115 ? -2.498 -27.625 -8.398 1 96.25 115 TYR B C 1
ATOM 2213 O O . TYR B 1 115 ? -3.322 -27.109 -9.164 1 96.25 115 TYR B O 1
ATOM 2221 N N . GLU B 1 116 ? -2.557 -27.453 -7.047 1 96.69 116 GLU B N 1
ATOM 2222 C CA . GLU B 1 116 ? -3.646 -26.734 -6.395 1 96.69 116 GLU B CA 1
ATOM 2223 C C . GLU B 1 116 ? -3.182 -25.375 -5.891 1 96.69 116 GLU B C 1
ATOM 2225 O O . GLU B 1 116 ? -2.125 -25.266 -5.27 1 96.69 116 GLU B O 1
ATOM 2230 N N . TYR B 1 117 ? -3.977 -24.438 -6.141 1 96.19 117 TYR B N 1
ATOM 2231 C CA . TYR B 1 117 ? -3.67 -23.062 -5.746 1 96.19 117 TYR B CA 1
ATOM 2232 C C . TYR B 1 117 ? -4.945 -22.266 -5.551 1 96.19 117 TYR B C 1
ATOM 2234 O O . TYR B 1 117 ? -6.051 -22.797 -5.664 1 96.19 117 TYR B O 1
ATOM 2242 N N . MET B 1 118 ? -4.84 -20.969 -5.109 1 96.62 118 MET B N 1
ATOM 2243 C CA . MET B 1 118 ? -5.992 -20.094 -4.871 1 96.62 118 MET B CA 1
ATOM 2244 C C . MET B 1 118 ? -5.984 -18.906 -5.824 1 96.62 118 MET B C 1
ATOM 2246 O O . MET B 1 118 ? -4.93 -18.328 -6.086 1 96.62 118 MET B O 1
ATOM 2250 N N . GLU B 1 119 ? -7.129 -18.625 -6.332 1 97.06 119 GLU B N 1
ATOM 2251 C CA . GLU B 1 119 ? -7.258 -17.469 -7.227 1 97.06 119 GLU B CA 1
ATOM 2252 C C . GLU B 1 119 ? -8.227 -16.438 -6.664 1 97.06 119 GLU B C 1
ATOM 2254 O O . GLU B 1 119 ? -9.148 -16.781 -5.918 1 97.06 119 GLU B O 1
ATOM 2259 N N . PRO B 1 120 ? -8.047 -15.156 -7.059 1 97.94 120 PRO B N 1
ATOM 2260 C CA . PRO B 1 120 ? -8.969 -14.133 -6.555 1 97.94 120 PRO B CA 1
ATOM 2261 C C . PRO B 1 120 ? -10.367 -14.242 -7.164 1 97.94 120 PRO B C 1
ATOM 2263 O O . PRO B 1 120 ? -10.5 -14.5 -8.367 1 97.94 120 PRO B O 1
ATOM 2266 N N . LYS B 1 121 ? -11.375 -14.133 -6.27 1 98.25 121 LYS B N 1
ATOM 2267 C CA . LYS B 1 121 ? -12.727 -13.93 -6.781 1 98.25 121 LYS B CA 1
ATOM 2268 C C . LYS B 1 121 ? -12.859 -12.562 -7.449 1 98.25 121 LYS B C 1
ATOM 2270 O O . LYS B 1 121 ? -13.445 -12.445 -8.531 1 98.25 121 LYS B O 1
ATOM 2275 N N . SER B 1 122 ? -12.305 -11.547 -6.84 1 98.06 122 SER B N 1
ATOM 2276 C CA . SER B 1 122 ? -12.211 -10.18 -7.34 1 98.06 122 SER B CA 1
ATOM 2277 C C . SER B 1 122 ? -10.992 -9.469 -6.777 1 98.06 122 SER B C 1
ATOM 2279 O O . SER B 1 122 ? -10.188 -10.07 -6.062 1 98.06 122 SER B O 1
ATOM 2281 N N . CYS B 1 123 ? -10.742 -8.297 -7.301 1 98 123 CYS B N 1
ATOM 2282 C CA . CYS B 1 123 ? -9.609 -7.504 -6.852 1 98 123 CYS B CA 1
ATOM 2283 C C . CYS B 1 123 ? -10.062 -6.141 -6.348 1 98 123 CYS B C 1
ATOM 2285 O O . CYS B 1 123 ? -11 -5.555 -6.887 1 98 123 CYS B O 1
ATOM 2287 N N . SER B 1 124 ? -9.398 -5.641 -5.273 1 97.5 124 SER B N 1
ATOM 2288 C CA . SER B 1 124 ? -9.773 -4.328 -4.754 1 97.5 124 SER B CA 1
ATOM 2289 C C . SER B 1 124 ? -8.609 -3.686 -4.004 1 97.5 124 SER B C 1
ATOM 2291 O O . SER B 1 124 ? -7.688 -4.375 -3.561 1 97.5 124 SER B O 1
ATOM 2293 N N . CYS B 1 125 ? -8.656 -2.352 -4.008 1 97 125 CYS B N 1
ATOM 2294 C CA . CYS B 1 125 ? -7.77 -1.615 -3.111 1 97 125 CYS B CA 1
ATOM 2295 C C . CYS B 1 125 ? -8.242 -1.729 -1.666 1 97 125 CYS B C 1
ATOM 2297 O O . CYS B 1 125 ? -9.359 -1.332 -1.34 1 97 125 CYS B O 1
ATOM 2299 N N . GLN B 1 126 ? -7.312 -2.297 -0.78 1 94.69 126 GLN B N 1
ATOM 2300 C CA . GLN B 1 126 ? -7.664 -2.516 0.619 1 94.69 126 GLN B CA 1
ATOM 2301 C C . GLN B 1 126 ? -6.484 -2.215 1.537 1 94.69 126 GLN B C 1
ATOM 2303 O O . GLN B 1 126 ? -5.332 -2.209 1.095 1 94.69 126 GLN B O 1
ATOM 2308 N N . THR B 1 127 ? -6.824 -1.919 2.775 1 93.06 127 THR B N 1
ATOM 2309 C CA . THR B 1 127 ? -5.77 -1.766 3.77 1 93.06 127 THR B CA 1
ATOM 2310 C C . THR B 1 127 ? -5.355 -3.121 4.336 1 93.06 127 THR B C 1
ATOM 2312 O O . THR B 1 127 ? -6.191 -4.016 4.492 1 93.06 127 THR B O 1
ATOM 2315 N N . CYS B 1 128 ? -4.109 -3.223 4.672 1 91.81 128 CYS B N 1
ATOM 2316 C CA . CYS B 1 128 ? -3.557 -4.484 5.148 1 91.81 128 CYS B CA 1
ATOM 2317 C C . CYS B 1 128 ? -3.945 -4.738 6.598 1 91.81 128 CYS B C 1
ATOM 2319 O O . CYS B 1 128 ? -4.043 -3.803 7.395 1 91.81 128 CYS B O 1
ATOM 2321 N N . THR B 1 129 ? -4.152 -5.977 6.863 1 86.5 129 THR B N 1
ATOM 2322 C CA . THR B 1 129 ? -4.359 -6.461 8.219 1 86.5 129 THR B CA 1
ATOM 2323 C C . THR B 1 129 ? -3.568 -7.746 8.461 1 86.5 129 THR B C 1
ATOM 2325 O O . THR B 1 129 ? -3.291 -8.492 7.523 1 86.5 129 THR B O 1
ATOM 2328 N N . SER B 1 130 ? -3.266 -8.031 9.742 1 82.38 130 SER B N 1
ATOM 2329 C CA . SER B 1 130 ? -2.51 -9.234 10.07 1 82.38 130 SER B CA 1
ATOM 2330 C C . SER B 1 130 ? -3.332 -10.492 9.812 1 82.38 130 SER B C 1
ATOM 2332 O O . SER B 1 130 ? -2.777 -11.578 9.656 1 82.38 130 SER B O 1
ATOM 2334 N N . MET B 1 131 ? -4.637 -10.328 9.781 1 81.38 131 MET B N 1
ATOM 2335 C CA . MET B 1 131 ? -5.512 -11.484 9.625 1 81.38 131 MET B CA 1
ATOM 2336 C C . MET B 1 131 ? -5.586 -11.922 8.164 1 81.38 131 MET B C 1
ATOM 2338 O O . MET B 1 131 ? -5.77 -13.102 7.867 1 81.38 131 MET B O 1
ATOM 2342 N N . ASP B 1 132 ? -5.379 -11.031 7.301 1 82 132 ASP B N 1
ATOM 2343 C CA . ASP B 1 132 ? -5.535 -11.383 5.895 1 82 132 ASP B CA 1
ATOM 2344 C C . ASP B 1 132 ? -4.219 -11.211 5.137 1 82 132 ASP B C 1
ATOM 2346 O O . ASP B 1 132 ? -3.629 -12.195 4.684 1 82 132 ASP B O 1
ATOM 2350 N N . THR B 1 133 ? -3.768 -9.977 4.988 1 84.25 133 THR B N 1
ATOM 2351 C CA . THR B 1 133 ? -2.539 -9.664 4.266 1 84.25 133 THR B CA 1
ATOM 2352 C C . THR B 1 133 ? -1.624 -8.781 5.109 1 84.25 133 THR B C 1
ATOM 2354 O O . THR B 1 133 ? -1.978 -7.645 5.43 1 84.25 133 THR B O 1
ATOM 2357 N N . SER B 1 134 ? -0.428 -9.375 5.391 1 82.5 134 SER B N 1
ATOM 2358 C CA . SER B 1 134 ? 0.552 -8.57 6.109 1 82.5 134 SER B CA 1
ATOM 2359 C C . SER B 1 134 ? 1.444 -7.793 5.148 1 82.5 134 SER B C 1
ATOM 2361 O O . SER B 1 134 ? 2.057 -8.375 4.254 1 82.5 134 SER B O 1
ATOM 2363 N N . CYS B 1 135 ? 1.379 -6.516 5.273 1 85.62 135 CYS B N 1
ATOM 2364 C CA . CYS B 1 135 ? 2.188 -5.668 4.406 1 85.62 135 CYS B CA 1
ATOM 2365 C C . CYS B 1 135 ? 3.49 -5.27 5.09 1 85.62 135 CYS B C 1
ATOM 2367 O O . CYS B 1 135 ? 4.266 -4.48 4.547 1 85.62 135 CYS B O 1
ATOM 2369 N N . GLU B 1 136 ? 3.414 -5.863 6.41 1 80.25 136 GLU B N 1
ATOM 2370 C CA . GLU B 1 136 ? 4.598 -5.594 7.219 1 80.25 136 GLU B CA 1
ATOM 2371 C C . GLU B 1 136 ? 5.395 -6.871 7.473 1 80.25 136 GLU B C 1
ATOM 2373 O O . GLU B 1 136 ? 4.824 -7.965 7.523 1 80.25 136 GLU B O 1
ATOM 2378 N N . GLY B 1 137 ? 6.582 -7.031 7.016 1 65.25 137 GLY B N 1
ATOM 2379 C CA . GLY B 1 137 ? 7.367 -8.18 7.449 1 65.25 137 GLY B CA 1
ATOM 2380 C C . GLY B 1 137 ? 7.961 -8.969 6.301 1 65.25 137 GLY B C 1
ATOM 2381 O O . GLY B 1 137 ? 7.742 -8.633 5.133 1 65.25 137 GLY B O 1
ATOM 2382 N N . PRO B 1 138 ? 8.711 -9.938 6.895 1 61.56 138 PRO B N 1
ATOM 2383 C CA . PRO B 1 138 ? 9.422 -10.758 5.906 1 61.56 138 PRO B CA 1
ATOM 2384 C C . PRO B 1 138 ? 8.477 -11.633 5.086 1 61.56 138 PRO B C 1
ATOM 2386 O O . PRO B 1 138 ? 7.441 -12.078 5.586 1 61.56 138 PRO B O 1
ATOM 2389 N N . LYS B 1 139 ? 8.641 -11.57 3.775 1 61.56 139 LYS B N 1
ATOM 2390 C CA . LYS B 1 139 ? 7.844 -12.422 2.895 1 61.56 139 LYS B CA 1
ATOM 2391 C C . LYS B 1 139 ? 8.211 -13.891 3.068 1 61.56 139 LYS B C 1
ATOM 2393 O O . LYS B 1 139 ? 9.367 -14.219 3.346 1 61.56 139 LYS B O 1
ATOM 2398 N N . GLN B 1 140 ? 7.184 -14.648 3.463 1 56.56 140 GLN B N 1
ATOM 2399 C CA . GLN B 1 140 ? 7.375 -16.062 3.742 1 56.56 140 GLN B CA 1
ATOM 2400 C C . GLN B 1 140 ? 7.941 -16.797 2.525 1 56.56 140 GLN B C 1
ATOM 2402 O O . GLN B 1 140 ? 7.461 -16.609 1.406 1 56.56 140 GLN B O 1
ATOM 2407 N N . LEU B 1 141 ? 9.211 -17.156 2.609 1 55.09 141 LEU B N 1
ATOM 2408 C CA . LEU B 1 141 ? 9.758 -18.062 1.61 1 55.09 141 LE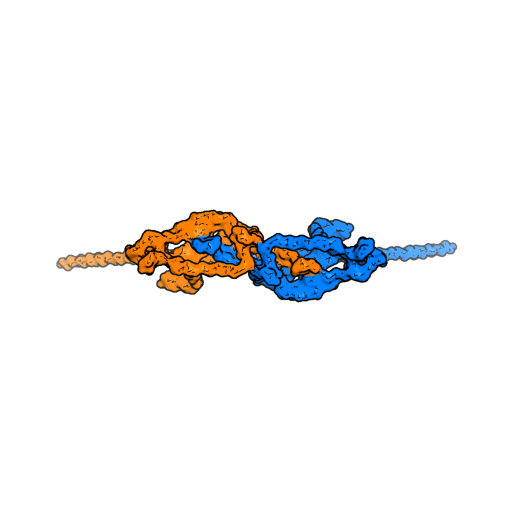U B CA 1
ATOM 2409 C C . LEU B 1 141 ? 9.508 -19.516 2.002 1 55.09 141 LEU B C 1
ATOM 2411 O O . LEU B 1 141 ? 9.867 -19.938 3.105 1 55.09 141 LEU B O 1
ATOM 2415 N N . SER B 1 142 ? 8.305 -20.016 1.651 1 57.09 142 SER B N 1
ATOM 2416 C CA . SER B 1 142 ? 8.133 -21.422 1.947 1 57.09 142 SER B CA 1
ATOM 2417 C C . SER B 1 142 ? 9.195 -22.266 1.24 1 57.09 142 SER B C 1
ATOM 2419 O O . SER B 1 142 ? 9.523 -22.016 0.08 1 57.09 142 SER B O 1
ATOM 2421 N N . THR B 1 143 ? 9.781 -23.031 2.102 1 57.28 143 THR B N 1
ATOM 2422 C CA . THR B 1 143 ? 10.867 -23.938 1.727 1 57.28 143 THR B CA 1
ATOM 2423 C C . THR B 1 143 ? 10.312 -25.266 1.239 1 57.28 143 THR B C 1
ATOM 2425 O O . THR B 1 143 ? 11.055 -26.234 1.091 1 57.28 143 THR B O 1
ATOM 2428 N N . ASP B 1 144 ? 9.031 -25.328 0.95 1 60.06 144 ASP B N 1
ATOM 2429 C CA . ASP B 1 144 ? 8.648 -26.688 0.564 1 60.06 144 ASP B CA 1
ATOM 2430 C C . ASP B 1 144 ? 9.359 -27.109 -0.723 1 60.06 144 ASP B C 1
ATOM 2432 O O . ASP B 1 144 ? 9.328 -26.391 -1.719 1 60.06 144 ASP B O 1
ATOM 2436 N N . THR B 1 145 ? 10.062 -28.281 -0.628 1 65.06 145 THR B N 1
ATOM 2437 C CA . THR B 1 145 ? 10.977 -28.828 -1.621 1 65.06 145 THR B CA 1
ATOM 2438 C C . THR B 1 145 ? 10.211 -29.5 -2.754 1 65.06 145 THR B C 1
ATOM 2440 O O . THR B 1 145 ? 10.703 -29.594 -3.879 1 65.06 145 THR B O 1
ATOM 2443 N N . ALA B 1 146 ? 8.93 -29.938 -2.635 1 76.19 146 ALA B N 1
ATOM 2444 C CA . ALA B 1 146 ? 8.289 -30.766 -3.654 1 76.19 146 ALA B CA 1
ATOM 2445 C C . ALA B 1 146 ? 7.672 -29.891 -4.754 1 76.19 146 ALA B C 1
ATOM 2447 O O . ALA B 1 146 ? 7.559 -30.328 -5.902 1 76.19 146 ALA B O 1
ATOM 2448 N N . THR B 1 147 ? 7.273 -28.797 -4.539 1 79.75 147 THR B N 1
ATOM 2449 C CA . THR B 1 147 ? 6.711 -27.891 -5.523 1 79.75 147 THR B CA 1
ATOM 2450 C C . THR B 1 147 ? 7.582 -26.641 -5.664 1 79.75 147 THR B C 1
ATOM 2452 O O . THR B 1 147 ? 7.941 -26.016 -4.668 1 79.75 147 THR B O 1
ATOM 2455 N N . LYS B 1 148 ? 7.996 -26.469 -6.91 1 81.69 148 LYS B N 1
ATOM 2456 C CA . LYS B 1 148 ? 8.828 -25.312 -7.215 1 81.69 148 LYS B CA 1
ATOM 2457 C C . LYS B 1 148 ? 8.148 -24.406 -8.242 1 81.69 148 LYS B C 1
ATOM 2459 O O . LYS B 1 148 ? 7.539 -24.891 -9.195 1 81.69 148 LYS B O 1
ATOM 2464 N N . ILE B 1 149 ? 8.102 -23.203 -7.98 1 81.44 149 ILE B N 1
ATOM 2465 C CA . ILE B 1 149 ? 7.59 -22.203 -8.906 1 81.44 149 ILE B CA 1
ATOM 2466 C C . ILE B 1 149 ? 8.75 -21.375 -9.461 1 81.44 149 ILE B C 1
ATOM 2468 O O . ILE B 1 149 ? 9.609 -20.906 -8.711 1 81.44 149 ILE B O 1
ATOM 2472 N N . PHE B 1 150 ? 8.844 -21.266 -10.859 1 78.19 150 PHE B N 1
ATOM 2473 C CA . PHE B 1 150 ? 9.875 -20.5 -11.531 1 78.19 150 PHE B CA 1
ATOM 2474 C C . PHE B 1 150 ? 9.266 -19.312 -12.281 1 78.19 150 PHE B C 1
ATOM 2476 O O . PHE B 1 150 ? 8.242 -19.469 -12.953 1 78.19 150 PHE B O 1
ATOM 2483 N N . GLN B 1 151 ? 9.82 -18.141 -11.961 1 73.5 151 GLN B N 1
ATOM 2484 C CA . GLN B 1 151 ? 9.375 -16.969 -12.711 1 73.5 151 GLN B CA 1
ATOM 2485 C C . GLN B 1 151 ? 9.875 -17.031 -14.156 1 73.5 151 GLN B C 1
ATOM 2487 O O . GLN B 1 151 ? 10.977 -17.516 -14.422 1 73.5 151 GLN B O 1
ATOM 2492 N N . ILE B 1 152 ? 8.984 -16.828 -15.102 1 66 152 ILE B N 1
ATOM 2493 C CA . ILE B 1 152 ? 9.344 -16.875 -16.516 1 66 152 ILE B CA 1
ATOM 2494 C C . ILE B 1 152 ? 9.883 -15.508 -16.953 1 66 152 ILE B C 1
ATOM 2496 O O . ILE B 1 152 ? 9.219 -14.484 -16.766 1 66 152 ILE B O 1
ATOM 2500 N N . ASP B 1 153 ? 11.289 -15.453 -16.953 1 52.03 153 ASP B N 1
ATOM 2501 C CA . ASP B 1 153 ? 11.836 -14.211 -17.484 1 52.03 153 ASP B CA 1
ATOM 2502 C C . ASP B 1 153 ? 11.266 -13.922 -18.875 1 52.03 153 ASP B C 1
ATOM 2504 O O . ASP B 1 153 ? 10.953 -14.844 -19.625 1 52.03 153 ASP B O 1
ATOM 2508 N N . ASP B 1 154 ? 10.734 -12.758 -19 1 49.88 154 ASP B N 1
ATOM 2509 C CA . ASP B 1 154 ? 10.203 -12.359 -20.312 1 49.88 154 ASP B CA 1
ATOM 2510 C C . ASP B 1 154 ? 10.984 -13 -21.438 1 49.88 154 ASP B C 1
ATOM 2512 O O . ASP B 1 154 ? 10.414 -13.344 -22.484 1 49.88 154 ASP B O 1
ATOM 2516 N N . GLU B 1 155 ? 12.227 -13.055 -21.25 1 46.97 155 GLU B N 1
ATOM 2517 C CA . GLU B 1 155 ? 13.094 -13.531 -22.328 1 46.97 155 GLU B CA 1
ATOM 2518 C C . GLU B 1 155 ? 12.883 -15.023 -22.594 1 46.97 155 GLU B C 1
ATOM 2520 O O . GLU B 1 155 ? 13.047 -15.484 -23.719 1 46.97 155 GLU B O 1
ATOM 2525 N N . GLU B 1 156 ? 12.633 -15.773 -21.734 1 45 156 GLU B N 1
ATOM 2526 C CA . GLU B 1 156 ? 12.609 -17.219 -21.906 1 45 156 GLU B CA 1
ATOM 2527 C C . GLU B 1 156 ? 11.289 -17.688 -22.531 1 45 156 GLU B C 1
ATOM 2529 O O . GLU B 1 156 ? 11.25 -18.688 -23.234 1 45 156 GLU B O 1
ATOM 2534 N N . ILE B 1 157 ? 10.234 -17.078 -22.297 1 44.38 157 ILE B N 1
ATOM 2535 C CA . ILE B 1 157 ? 9.008 -17.469 -22.984 1 44.38 157 ILE B CA 1
ATOM 2536 C C . ILE B 1 157 ? 9.195 -17.312 -24.5 1 44.38 157 ILE B C 1
ATOM 2538 O O . ILE B 1 157 ? 8.656 -18.094 -25.281 1 44.38 157 ILE B O 1
ATOM 2542 N N . GLU B 1 158 ? 10.031 -16.344 -24.891 1 41.25 158 GLU B N 1
ATOM 2543 C CA . GLU B 1 158 ? 10.297 -16.219 -26.312 1 41.25 158 GLU B CA 1
ATOM 2544 C C . GLU B 1 158 ? 11.055 -17.422 -26.844 1 41.25 158 GLU B C 1
ATOM 2546 O O . GLU B 1 158 ? 10.852 -17.844 -27.984 1 41.25 158 GLU B O 1
ATOM 2551 N N . SER B 1 159 ? 12.023 -17.906 -26.141 1 40.44 159 SER B N 1
ATOM 2552 C CA . SER B 1 159 ? 12.914 -18.906 -26.719 1 40.44 159 SER B CA 1
ATOM 2553 C C . SER B 1 159 ? 12.227 -20.25 -26.828 1 40.44 159 SER B C 1
ATOM 2555 O O . SER B 1 159 ? 12.609 -21.078 -27.656 1 40.44 159 SER B O 1
ATOM 2557 N N . GLU B 1 160 ? 11.461 -20.625 -26.016 1 36.03 160 GLU B N 1
ATOM 2558 C CA . GLU B 1 160 ? 10.961 -21.984 -26.125 1 36.03 160 GLU B CA 1
ATOM 2559 C C . GLU B 1 160 ? 9.953 -22.109 -27.281 1 36.03 160 GLU B C 1
ATOM 2561 O O . GLU B 1 160 ? 9.633 -23.219 -27.703 1 36.03 160 GLU B O 1
ATOM 2566 N N . TYR B 1 161 ? 9.266 -21 -27.688 1 39.12 161 TYR B N 1
ATOM 2567 C CA . TYR B 1 161 ? 8.375 -21.109 -28.844 1 39.12 161 TYR B CA 1
ATOM 2568 C C . TYR B 1 161 ? 9.094 -20.703 -30.125 1 39.12 161 TYR B C 1
ATOM 2570 O O . TYR B 1 161 ? 8.453 -20.5 -31.156 1 39.12 161 TYR B O 1
ATOM 2578 N N . ALA B 1 162 ? 10.398 -20.641 -29.984 1 36.88 162 ALA B N 1
ATOM 2579 C CA . ALA B 1 162 ? 11.102 -20.625 -31.266 1 36.88 162 ALA B CA 1
ATOM 2580 C C . ALA B 1 162 ? 11.469 -22.031 -31.719 1 36.88 162 ALA B C 1
ATOM 2582 O O . ALA B 1 162 ? 11.812 -22.891 -30.875 1 36.88 162 ALA B O 1
#

InterPro domains:
  IPR001545 Gonadotropin, beta subunit [PTHR11515] (10-141)
  IPR001545 Gonadotropin, beta subunit [cd00069] (37-138)
  IPR006208 Glycoprotein hormone subunit beta [PF00007] (55-139)
  IPR029034 Cystine-knot cytokine [G3DSA:2.10.90.10] (30-145)
  IPR029034 Cystine-knot cytokine [SSF57501] (34-138)

Sequence (324 aa):
MINLISVWILTMIALSWAAEDSLFLSGFEKKAPMLGCHKRVFTYRVSQADSKGRECWDHVSVWSCHGRCDSNEISDWRFPYKRSHHPVCMHAGRTRSVATLRHCHPEADAEAKLYEYMEPKSCSCQTCTSMDTSCEGPKQLSTDTATKIFQIDDEEIESEYAMINLISVWILTMIALSWAAEDSLFLSGFEKKAPMLGCHKRVFTYRVSQADSKGRECWDHVSVWSCHGRCDSNEISDWRFPYKRSHHPVCMHAGRTRSVATLRHCHPEADAEAKLYEYMEPKSCSCQTCTSMDTSCEGPKQLSTDTATKIFQIDDEEIESEYA

pLDDT: mean 77.54, std 23.35, range [32.84, 98.25]

Nearest PDB structures (foldseek):
  8enf-assembly1_B  TM=7.584E-01  e=3.039E-05  Caenorhabditis elegans
  8end-assembly1_B  TM=7.185E-01  e=5.219E-05  Caenorhabditis elegans
  4jph-assembly2_D  TM=5.826E-01  e=1.368E-02  Mus musculus
  5aej-assembly2_B  TM=5.616E-01  e=9.372E-03  Homo sapiens
  5hk5-assembly2_E  TM=5.883E-01  e=1.296E-02  Mus musculus

Foldseek 3Di:
DPPPPPPPPPPPPPPPPPPPPPLCPVPPPPPDQDAWKFKDKAWWKKWFADPVRWIFIDIDIAIDMDHDYDWDWDAADDPVRIDIDDWDKDAPDKDKDWDFGDGTDPPTDRVNRIDIDIHGPTMGTDDDDPVPHDPDDDDDPDPDPGMDIGHQDPVNSVVVVD/DPPPPVPPPPPPPPPPPPPPPPLCPLPPPPPDQDAWKFKDKDWWKKWFADPVRWIFIDIDIAIDMDHDYDWDWDAADDPVRIDIDDWDKDAPDKDKDWDFGDGTDPPTDRVNRIDIDIHGPTMGTDDDDPVPHDPDDDDDPDPDPGMDIGHDDSVNSVPVVD

Radius of gyration: 33.66 Å; Cα contacts (8 Å, |Δi|>4): 633; chains: 2; bounding box: 36×135×113 Å

Secondary structure (DSSP, 8-state):
----------------------------------SEEEEEEEEEEEEEE-TT--EEEEEEEEEEEEEEEEEEEEE-SSTTSEEEE--EEEESSEEEEEEE-SEE-TT--HHHHEEEEEEES-EEEE--BTTTB-SSS-------SSEEEE---HHHHHHHT-/----------------------------------SEEEEEEEEEEEEEE-TT--EEEEEEEEEEEEEEEEEEEEE-SSTTSEEEE--EEEESSEEEEEEE-SEE-TT--HHHHEEEEEEES-EEEE--BTTTB--SS-------SSEEEE---HHHHHHHT-

Solvent-accessible surface area (backbone atoms only — not comparable to full-atom values): 18715 Å² total; per-residue (Å²): 137,84,80,78,76,75,77,78,75,77,74,76,74,74,72,71,71,67,74,70,70,71,71,72,68,81,57,81,67,82,61,71,93,54,81,39,35,36,75,39,81,44,64,32,33,39,36,23,37,32,98,88,64,38,39,14,28,38,79,46,75,40,48,23,18,37,23,25,23,76,12,26,26,39,52,25,63,54,88,90,26,47,48,75,44,57,29,26,20,30,63,50,54,67,42,84,44,76,46,76,38,79,48,55,43,92,84,39,49,73,69,26,28,54,44,59,34,33,28,52,71,39,38,33,63,40,67,36,32,82,88,78,42,66,53,48,67,83,76,82,74,79,75,63,82,49,56,45,78,42,82,62,51,77,67,54,65,55,56,73,77,98,138,84,82,75,78,76,78,77,77,77,74,74,74,73,71,70,71,68,72,71,69,71,72,73,67,82,55,79,64,86,61,69,92,54,81,38,34,35,74,41,81,46,64,32,33,38,38,23,36,33,96,87,64,36,39,13,26,38,79,46,76,38,49,22,18,38,22,24,24,75,12,26,26,39,53,26,63,54,88,91,26,45,49,76,43,57,30,26,22,31,63,50,54,70,42,83,44,77,46,75,39,79,48,56,43,92,83,39,51,73,69,26,27,55,44,59,34,35,28,51,72,40,39,34,63,40,68,38,34,82,87,79,42,65,53,49,67,83,78,82,75,78,75,64,81,49,55,44,78,41,81,61,51,77,68,53,65,55,55,73,78,98